Protein AF-A0A0Q9Y3Z9-F1 (afdb_monomer)

Mean predicted aligned error: 8.45 Å

Organism: NCBI:txid217031

Solvent-accessible surface area (backbone atoms only — not comparable to full-atom values): 16432 Å² total; per-residue (Å²): 131,47,68,70,12,42,33,48,53,44,62,59,47,30,84,36,33,59,98,41,89,47,70,39,59,35,44,37,62,74,44,36,64,51,24,66,34,93,93,43,64,51,83,67,39,63,68,56,45,51,32,33,59,58,21,72,33,61,70,60,64,56,46,47,60,48,58,74,37,68,71,44,46,54,46,28,25,51,40,24,51,74,55,47,57,79,32,41,36,88,89,54,42,66,60,48,52,52,50,53,50,53,38,41,71,62,13,87,88,48,52,69,69,60,41,51,55,49,50,48,29,50,77,66,72,34,57,30,54,26,52,30,51,49,49,56,50,15,51,70,37,84,37,42,72,80,69,46,65,78,50,81,85,48,47,65,46,34,57,41,40,70,44,24,11,78,90,76,62,46,62,23,61,44,77,57,98,91,38,63,32,36,40,50,42,80,42,62,56,67,76,79,90,61,51,77,69,54,48,46,55,44,42,73,72,55,70,69,60,96,50,71,86,40,68,88,22,44,45,50,24,24,53,64,60,39,52,60,49,50,69,71,72,46,71,66,59,38,51,52,49,53,49,51,49,53,52,25,50,50,51,42,55,49,51,52,52,56,70,70,48,63,56,68,60,52,50,49,53,52,52,51,53,56,72,64,59,84,55,81,76,67,70,57,70,79,72,72,78,79,78,87,134

Secondary structure (DSSP, 8-state):
----SHHHHHHHHGGGBTT---HHHHHHHHHHHHHTSTTT-----HHHHHHHHTT-SPPPHHHHHHTTSHHHHHHHHHHIIIIIGGGB-TTTHHHHHHHHHHHHHH-TTS-HHHHHHHHHHHHTT-HHHHHHHHHHHHHHS--SPPP-PPPGGGHHHHHHTTTB-TTT--BSEEEETTEEEE-EEEEESSPSS--HHHHHHHHHHSPPPS-TTSGGGEEEEEHHHHHHHTTS--HHHHHHHHHHHHHHHHHHHHHHHHHHS-HHHHHHHHHHHHHT---GGGGGGGTSS----

Nearest PDB structures (foldseek):
  8t7s-assembly1_A  TM=2.789E-01  e=1.502E+00  Streptococcus pyogenes

Sequence (293 aa):
MSEYNISFFIKIMQPTLVDISGQEDAARLLLNSIASRDDVLVDINARMVTNLVKRNNEIHDAIKMASSKHEVIDETINYYETVIIPKLNPHTKEDTFSEILKILENDSTVSEHKYNELKAFYLNEKTSVFLAHCLLYAINKTNKVLSHIPIADDYPLLKEVNNHCPSCTKSLVKTVKGKSISQYQIIKIFPEGLNKSEEQLFKDAIPPPSNLESNDNKLALCNDCSHSYSFLPDVDEYKLMMDLKSDAIRSTQTSEYISSMDIEQKITEVVDALGKIDNLNNLQQLIFGGGFN

Foldseek 3Di:
DFAQALLLLLVLLQVQFAPRPDSQVSSCLLLVLQCVDPQHVHDSDPVNSVCLNLQADADDVSSLVSLVDPVSLVSQLVSCVPPVVVRGDPVCVVVSVVVLLLNLVPHPVRDPVNSVVLVVCVVVVVVSNSSSSSNSVNNNDRRHDDKDQDDPVCVVQCVLQVQAALVPRHGQWDADPNGTIGQKDKDFLQDPSDDPVRSVLLCVLPNQDPDSPDCLRIHIHGSNLRSVCSSDHDSVNSVVVNVSSVVSNVVSVVVVVVVPDPVVVVVVVVVVVVVPPPPPPVVVVVVPPDDDD

Structure (mmCIF, N/CA/C/O backbone):
data_AF-A0A0Q9Y3Z9-F1
#
_entry.id   AF-A0A0Q9Y3Z9-F1
#
loop_
_atom_site.group_PDB
_atom_site.id
_atom_site.type_symbol
_atom_site.label_atom_id
_atom_site.label_alt_id
_atom_site.label_comp_id
_atom_site.label_asym_id
_atom_site.label_entity_id
_atom_site.label_seq_id
_atom_site.pdbx_PDB_ins_code
_atom_site.Cartn_x
_atom_site.Cartn_y
_atom_site.Cartn_z
_atom_site.occupancy
_atom_site.B_iso_or_equiv
_atom_site.auth_seq_id
_atom_site.auth_comp_id
_atom_site.auth_asym_id
_atom_site.auth_atom_id
_atom_site.pdbx_PDB_model_num
ATOM 1 N N . MET A 1 1 ? 0.891 7.320 -6.512 1.00 55.91 1 MET A N 1
ATOM 2 C CA . MET A 1 1 ? -0.012 7.761 -5.436 1.00 55.91 1 MET A CA 1
ATOM 3 C C . MET A 1 1 ? -0.334 6.571 -4.548 1.00 55.91 1 MET A C 1
ATOM 5 O O . MET A 1 1 ? -0.802 5.554 -5.053 1.00 55.91 1 MET A O 1
ATOM 9 N N . SER A 1 2 ? 0.001 6.665 -3.267 1.00 73.44 2 SER A N 1
ATOM 10 C CA . SER A 1 2 ? -0.306 5.635 -2.274 1.00 73.44 2 SER A CA 1
ATOM 11 C C . SER A 1 2 ? -1.796 5.692 -1.935 1.00 73.44 2 SER A C 1
ATOM 13 O O . SER A 1 2 ? -2.358 6.774 -1.795 1.00 73.44 2 SER A O 1
ATOM 15 N N . GLU A 1 3 ? -2.448 4.535 -1.858 1.00 88.19 3 GLU A N 1
ATOM 16 C CA . GLU A 1 3 ? -3.889 4.435 -1.612 1.00 88.19 3 GLU A CA 1
ATOM 17 C C . GLU A 1 3 ? -4.139 3.838 -0.229 1.00 88.19 3 GLU A C 1
ATOM 19 O O . GLU A 1 3 ? -3.573 2.796 0.121 1.00 88.19 3 GLU A O 1
ATOM 24 N N . TYR A 1 4 ? -5.041 4.456 0.527 1.00 94.50 4 TYR A N 1
ATOM 25 C CA . TYR A 1 4 ? -5.480 3.967 1.819 1.00 94.50 4 TYR A CA 1
ATOM 26 C C . TYR A 1 4 ? -6.538 2.870 1.646 1.00 94.50 4 TYR A C 1
ATOM 28 O O . TYR A 1 4 ? -7.693 3.116 1.287 1.00 94.50 4 TYR A O 1
ATOM 36 N N . ASN A 1 5 ? -6.138 1.629 1.908 1.00 95.44 5 ASN A N 1
ATOM 37 C CA . ASN A 1 5 ? -6.969 0.429 1.800 1.00 95.44 5 ASN A CA 1
ATOM 38 C C . ASN A 1 5 ? -6.533 -0.625 2.834 1.00 95.44 5 ASN A C 1
ATOM 40 O O . ASN A 1 5 ? -5.598 -0.414 3.608 1.00 95.44 5 ASN A O 1
ATOM 44 N N . ILE A 1 6 ? -7.213 -1.774 2.863 1.00 96.69 6 ILE A N 1
ATOM 45 C CA . ILE A 1 6 ? -6.921 -2.832 3.842 1.00 96.69 6 ILE A CA 1
ATOM 46 C C . ILE A 1 6 ? -5.498 -3.399 3.722 1.00 96.69 6 ILE A C 1
ATOM 48 O O . ILE A 1 6 ? -4.900 -3.749 4.738 1.00 96.69 6 ILE A O 1
ATOM 52 N N . SER A 1 7 ? -4.925 -3.449 2.515 1.00 95.06 7 SER A N 1
ATOM 53 C CA . SER A 1 7 ? -3.524 -3.838 2.326 1.00 95.06 7 SER A CA 1
ATOM 54 C C . SER A 1 7 ? -2.576 -2.884 3.052 1.00 95.06 7 SER A C 1
ATOM 56 O O . SER A 1 7 ? -1.714 -3.338 3.808 1.00 95.06 7 SER A O 1
ATOM 58 N N . PHE A 1 8 ? -2.776 -1.571 2.873 1.00 94.88 8 PHE A N 1
ATOM 59 C CA . PHE A 1 8 ? -2.000 -0.552 3.575 1.00 94.88 8 PHE A CA 1
ATOM 60 C C . PHE A 1 8 ? -2.156 -0.690 5.095 1.00 94.88 8 PHE A C 1
ATOM 62 O O . PHE A 1 8 ? -1.166 -0.783 5.818 1.00 94.88 8 PHE A O 1
ATOM 69 N N . PHE A 1 9 ? -3.399 -0.783 5.574 1.00 97.00 9 PHE A N 1
ATOM 70 C CA . PHE A 1 9 ? -3.694 -0.849 7.003 1.00 97.00 9 PHE A CA 1
ATOM 71 C C . PHE A 1 9 ? -3.053 -2.065 7.694 1.00 97.00 9 PHE A C 1
ATOM 73 O O . PHE A 1 9 ? -2.472 -1.929 8.766 1.00 97.00 9 PHE A O 1
ATOM 80 N N . ILE A 1 10 ? -3.099 -3.252 7.078 1.00 95.81 10 ILE A N 1
ATOM 81 C CA . ILE A 1 10 ? -2.446 -4.449 7.635 1.00 95.81 10 ILE A CA 1
ATOM 82 C C . ILE A 1 10 ? -0.930 -4.251 7.707 1.00 95.81 10 ILE A C 1
ATOM 84 O O . ILE A 1 10 ? -0.327 -4.526 8.743 1.00 95.81 10 ILE A O 1
ATOM 88 N N . LYS A 1 11 ? -0.316 -3.771 6.618 1.00 9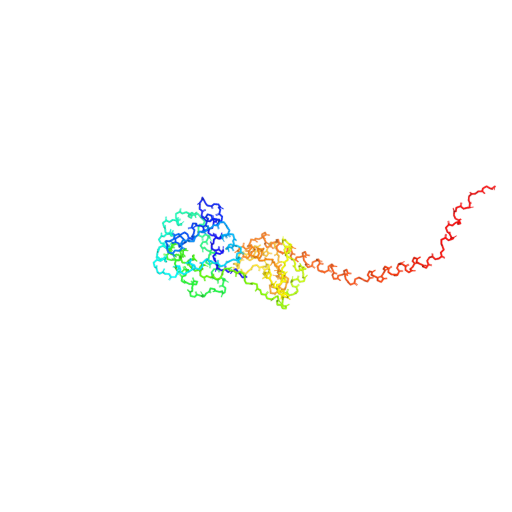3.94 11 LYS A N 1
ATOM 89 C CA . LYS A 1 11 ? 1.137 -3.584 6.544 1.00 93.94 11 LYS A CA 1
ATOM 90 C C . LYS A 1 11 ? 1.647 -2.549 7.548 1.00 93.94 11 LYS A C 1
ATOM 92 O O . LYS A 1 11 ? 2.696 -2.779 8.135 1.00 93.94 11 LYS A O 1
ATOM 97 N N . ILE A 1 12 ? 0.928 -1.439 7.748 1.00 94.50 12 ILE A N 1
ATOM 98 C CA . ILE A 1 12 ? 1.376 -0.372 8.658 1.00 94.50 12 ILE A CA 1
ATOM 99 C C . ILE A 1 12 ? 1.195 -0.768 10.123 1.00 94.50 12 ILE A C 1
ATOM 101 O O . ILE A 1 12 ? 2.033 -0.443 10.952 1.00 94.50 12 ILE A O 1
ATOM 105 N N . MET A 1 13 ? 0.138 -1.523 10.439 1.00 95.75 13 MET A N 1
ATOM 106 C CA . MET A 1 13 ? -0.147 -1.956 11.807 1.00 95.75 13 MET A CA 1
ATOM 107 C C . MET A 1 13 ? 0.707 -3.146 12.254 1.00 95.75 13 MET A C 1
ATOM 109 O O . MET A 1 13 ? 0.995 -3.259 13.442 1.00 95.75 13 MET A O 1
ATOM 113 N N . GLN A 1 14 ? 1.100 -4.043 11.339 1.00 94.44 14 GLN A N 1
ATOM 114 C CA . GLN A 1 14 ? 1.896 -5.234 11.666 1.00 94.44 14 GLN A CA 1
ATOM 115 C C . GLN A 1 14 ? 3.147 -4.914 12.510 1.00 94.44 14 GLN A C 1
ATOM 117 O O . GLN A 1 14 ? 3.258 -5.493 13.588 1.00 94.44 14 GLN A O 1
ATOM 122 N N . PRO A 1 15 ? 4.078 -4.029 12.092 1.00 92.44 15 PRO A N 1
ATOM 123 C CA . PRO A 1 15 ? 5.296 -3.760 12.864 1.00 92.44 15 PRO A CA 1
ATOM 124 C C . PRO A 1 15 ? 5.028 -3.043 14.197 1.00 92.44 15 PRO A C 1
ATOM 126 O O . PRO A 1 15 ? 5.881 -3.053 15.083 1.00 92.44 15 PRO A O 1
ATOM 129 N N . THR A 1 16 ? 3.856 -2.425 14.356 1.00 94.00 16 THR A N 1
ATOM 130 C CA . THR A 1 16 ? 3.442 -1.728 15.582 1.00 94.00 16 THR A CA 1
ATOM 131 C C . THR A 1 16 ? 2.932 -2.693 16.650 1.00 94.00 16 THR A C 1
ATOM 133 O O . THR A 1 16 ? 2.928 -2.345 17.829 1.00 94.00 16 THR A O 1
ATOM 136 N N . LEU A 1 17 ? 2.489 -3.893 16.265 1.00 95.00 17 LEU A N 1
ATOM 137 C CA . LEU A 1 17 ? 1.966 -4.900 17.184 1.00 95.00 17 LEU A CA 1
ATOM 138 C C . LEU A 1 17 ? 3.109 -5.672 17.861 1.00 95.00 17 LEU A C 1
ATOM 140 O O . LEU A 1 17 ? 3.909 -6.343 17.213 1.00 95.00 17 LEU A O 1
ATOM 144 N N . VAL A 1 18 ? 3.159 -5.615 19.189 1.00 92.38 18 VAL A N 1
ATOM 145 C CA . VAL A 1 18 ? 4.097 -6.372 20.022 1.00 92.38 18 VAL A CA 1
ATOM 146 C C . VAL A 1 18 ? 3.737 -7.860 19.978 1.00 92.38 18 VAL A C 1
ATOM 148 O O . VAL A 1 18 ? 2.561 -8.231 19.966 1.00 92.38 18 VAL A O 1
ATOM 151 N N . ASP A 1 19 ? 4.763 -8.711 19.948 1.00 85.56 19 ASP A N 1
ATOM 152 C CA . ASP A 1 19 ? 4.661 -10.178 19.916 1.00 85.56 19 ASP A CA 1
ATOM 153 C C . ASP A 1 19 ? 3.911 -10.758 18.701 1.00 85.56 19 ASP A C 1
ATOM 155 O O . ASP A 1 19 ? 3.521 -11.926 18.703 1.00 85.56 19 ASP A O 1
ATOM 159 N N . ILE A 1 20 ? 3.735 -9.967 17.636 1.00 86.38 20 ILE A N 1
ATOM 160 C CA . ILE A 1 20 ? 3.153 -10.404 16.363 1.00 86.38 20 ILE A CA 1
ATOM 161 C C . ILE A 1 20 ? 4.165 -10.158 15.250 1.00 86.38 20 ILE A C 1
ATOM 163 O O . ILE A 1 20 ? 4.372 -9.037 14.801 1.00 86.38 20 ILE A O 1
ATOM 167 N N . SER A 1 21 ? 4.800 -11.231 14.784 1.00 76.69 21 SER A N 1
ATOM 168 C CA . SER A 1 21 ? 5.781 -11.164 13.695 1.00 76.69 21 SER A CA 1
ATOM 169 C C . SER A 1 21 ? 5.177 -11.512 12.332 1.00 76.69 21 SER A C 1
ATOM 171 O O . SER A 1 21 ? 5.644 -11.023 11.302 1.00 76.69 21 SER A O 1
ATOM 173 N N . GLY A 1 22 ? 4.124 -12.333 12.309 1.00 88.69 22 GLY A N 1
ATOM 174 C CA . GLY A 1 22 ? 3.485 -12.819 11.093 1.00 88.69 22 GLY A CA 1
ATOM 175 C C . GLY A 1 22 ? 2.442 -11.857 10.528 1.00 88.69 22 GLY A C 1
ATOM 176 O O . GLY A 1 22 ? 1.557 -11.379 11.235 1.00 88.69 22 GLY A O 1
ATOM 177 N N . GLN A 1 23 ? 2.483 -11.646 9.213 1.00 88.75 23 GLN A N 1
ATOM 178 C CA . GLN A 1 23 ? 1.459 -10.886 8.491 1.00 88.75 23 GLN A CA 1
ATOM 179 C C . GLN A 1 23 ? 0.065 -11.533 8.619 1.00 88.75 23 GLN A C 1
ATOM 181 O O . GLN A 1 23 ? -0.937 -10.825 8.701 1.00 88.75 23 GLN A O 1
ATOM 186 N N . GLU A 1 24 ? -0.002 -12.873 8.647 1.00 93.81 24 GLU A N 1
ATOM 187 C CA . GLU A 1 24 ? -1.247 -13.612 8.897 1.00 93.81 24 GLU A CA 1
ATOM 188 C C . GLU A 1 24 ? -1.806 -13.312 10.286 1.00 93.81 24 GLU A C 1
ATOM 190 O O . GLU A 1 24 ? -2.970 -12.934 10.393 1.00 93.81 24 GLU A O 1
ATOM 195 N N . ASP A 1 25 ? -0.979 -13.423 11.324 1.00 94.56 25 ASP A N 1
ATOM 196 C CA . ASP A 1 25 ? -1.392 -13.199 12.710 1.00 94.56 25 ASP A CA 1
ATOM 197 C C . ASP A 1 25 ? -1.847 -11.754 12.935 1.00 94.56 25 ASP A C 1
ATOM 199 O O . ASP A 1 25 ? -2.878 -11.522 13.567 1.00 94.56 25 ASP A O 1
ATOM 203 N N . ALA A 1 26 ? -1.142 -10.783 12.344 1.00 95.56 26 ALA A N 1
ATOM 204 C CA . ALA A 1 26 ? -1.545 -9.380 12.367 1.00 95.56 26 ALA A CA 1
ATOM 205 C C . ALA A 1 26 ? -2.912 -9.180 11.701 1.00 95.56 26 ALA A C 1
ATOM 207 O O . ALA A 1 26 ? -3.816 -8.596 12.297 1.00 95.56 26 ALA A O 1
ATOM 208 N N . ALA A 1 27 ? -3.104 -9.702 10.487 1.00 96.69 27 ALA A N 1
ATOM 209 C CA . ALA A 1 27 ? -4.370 -9.564 9.773 1.00 96.69 27 ALA A CA 1
ATOM 210 C C . ALA A 1 27 ? -5.531 -10.268 10.494 1.00 96.69 27 ALA A C 1
ATOM 212 O O . ALA A 1 27 ? -6.617 -9.695 10.591 1.00 96.69 27 ALA A O 1
ATOM 213 N N . ARG A 1 28 ? -5.301 -11.476 11.032 1.00 96.06 28 ARG A N 1
ATOM 214 C CA . ARG A 1 28 ? -6.267 -12.204 11.868 1.00 96.06 28 ARG A CA 1
ATOM 215 C C . ARG A 1 28 ? -6.660 -11.362 13.074 1.00 96.06 28 ARG A C 1
ATOM 217 O O . ARG A 1 28 ? -7.850 -11.159 13.285 1.00 96.06 28 ARG A O 1
ATOM 224 N N . LEU A 1 29 ? -5.685 -10.833 13.818 1.00 97.06 29 LEU A N 1
ATOM 225 C CA . LEU A 1 29 ? -5.941 -10.026 15.009 1.00 97.06 29 LEU A CA 1
ATOM 226 C C . LEU A 1 29 ? -6.761 -8.772 14.681 1.00 97.06 29 LEU A C 1
ATOM 228 O O . LEU A 1 29 ? -7.752 -8.511 15.362 1.00 97.06 29 LEU A O 1
ATOM 232 N N . LEU A 1 30 ? -6.354 -8.013 13.658 1.00 97.62 30 LEU A N 1
ATOM 233 C CA . LEU A 1 30 ? -6.980 -6.742 13.280 1.00 97.62 30 LEU A CA 1
ATOM 234 C C . LEU A 1 30 ? -8.426 -6.937 12.799 1.00 97.62 30 LEU A C 1
ATOM 236 O O . LEU A 1 30 ? -9.307 -6.164 13.162 1.00 97.62 30 LEU A O 1
ATOM 240 N N . LEU A 1 31 ? -8.692 -7.991 12.020 1.00 97.50 31 LEU A N 1
ATOM 241 C CA . LEU A 1 31 ? -10.019 -8.263 11.453 1.00 97.50 31 LEU A CA 1
ATOM 242 C C . LEU A 1 31 ? -10.941 -9.065 12.383 1.00 97.50 31 LEU A C 1
ATOM 244 O O . LEU A 1 31 ? -12.125 -9.217 12.073 1.00 97.50 31 LEU A O 1
ATOM 248 N N . ASN A 1 32 ? -10.429 -9.582 13.505 1.00 96.44 32 ASN A N 1
ATOM 249 C CA . ASN A 1 32 ? -11.128 -10.573 14.324 1.00 96.44 32 ASN A CA 1
ATOM 250 C C . ASN A 1 32 ? -12.499 -10.097 14.821 1.00 96.44 32 ASN A C 1
ATOM 252 O O . ASN A 1 32 ? -13.449 -10.876 14.789 1.00 96.44 32 ASN A O 1
ATOM 256 N N . SER A 1 33 ? -12.616 -8.824 15.224 1.00 96.69 33 SER A N 1
ATOM 257 C CA . SER A 1 33 ? -13.877 -8.248 15.728 1.00 96.69 33 SER A CA 1
ATOM 258 C C . SER A 1 33 ? -15.040 -8.337 14.737 1.00 96.69 33 SER A C 1
ATOM 260 O O . SER A 1 33 ? -16.193 -8.316 15.147 1.00 96.69 33 SER A O 1
ATOM 262 N N . ILE A 1 34 ? -14.747 -8.472 13.441 1.00 97.62 34 ILE A N 1
ATOM 263 C CA . ILE A 1 34 ? -15.753 -8.571 12.382 1.00 97.62 34 ILE A CA 1
ATOM 264 C C . ILE A 1 34 ? -15.807 -10.000 11.835 1.00 97.62 34 ILE A C 1
ATOM 266 O O . ILE A 1 34 ? -16.882 -10.573 11.694 1.00 97.62 34 ILE A O 1
ATOM 270 N N . ALA A 1 35 ? -14.650 -10.592 11.527 1.00 96.50 35 ALA A N 1
ATOM 271 C CA . ALA A 1 35 ? -14.566 -11.868 10.818 1.00 96.50 35 ALA A CA 1
ATOM 272 C C . ALA A 1 35 ? -15.034 -13.076 11.648 1.00 96.50 35 ALA A C 1
ATOM 274 O O . ALA A 1 35 ? -15.552 -14.035 11.076 1.00 96.50 35 ALA A O 1
ATOM 275 N N . SER A 1 36 ? -14.862 -13.026 12.975 1.00 94.50 36 SER A N 1
ATOM 276 C CA . SER A 1 36 ? -15.188 -14.137 13.883 1.00 94.50 36 SER A CA 1
ATOM 277 C C . SER A 1 36 ? -16.632 -14.143 14.386 1.00 94.50 36 SER A C 1
ATOM 279 O O . SER A 1 36 ? -17.025 -15.085 15.069 1.00 94.50 36 SER A O 1
ATOM 281 N N . ARG A 1 37 ? -17.428 -13.121 14.047 1.00 94.06 37 ARG A N 1
ATOM 282 C CA . ARG A 1 37 ? -18.835 -13.046 14.449 1.00 94.06 37 ARG A CA 1
ATOM 283 C C . ARG A 1 37 ? -19.640 -14.210 13.878 1.00 94.06 37 ARG A C 1
ATOM 285 O O . ARG A 1 37 ? -19.423 -14.604 12.731 1.00 94.06 37 ARG A O 1
ATOM 292 N N . ASP A 1 38 ? -20.624 -14.682 14.641 1.00 90.88 38 ASP A N 1
ATOM 293 C CA . ASP A 1 38 ? -21.492 -15.809 14.267 1.00 90.88 38 ASP A CA 1
ATOM 294 C C . ASP A 1 38 ? -22.260 -15.576 12.953 1.00 90.88 38 ASP A C 1
ATOM 296 O O . ASP A 1 38 ? -22.555 -16.523 12.226 1.00 90.88 38 ASP A O 1
ATOM 300 N N . ASP A 1 39 ? -22.567 -14.317 12.618 1.00 89.31 39 ASP A N 1
ATOM 301 C CA . ASP A 1 39 ? -23.245 -13.933 11.375 1.00 89.31 39 ASP A CA 1
ATOM 302 C C . ASP A 1 39 ? -22.295 -13.705 10.182 1.00 89.31 39 ASP A C 1
ATOM 304 O O . ASP A 1 39 ? -22.764 -13.432 9.075 1.00 89.31 39 ASP A O 1
ATOM 308 N N . VAL A 1 40 ? -20.975 -13.823 10.383 1.00 93.44 40 VAL A N 1
ATOM 309 C CA . VAL A 1 40 ? -19.936 -13.590 9.361 1.00 93.44 40 VAL A CA 1
ATOM 310 C C . VAL A 1 40 ? -19.115 -14.852 9.096 1.00 93.44 40 VAL A C 1
ATOM 312 O O . VAL A 1 40 ? -19.043 -15.286 7.948 1.00 93.44 40 VAL A O 1
ATOM 315 N N . LEU A 1 41 ? -18.511 -15.436 10.139 1.00 90.88 41 LEU A N 1
ATOM 316 C CA . LEU A 1 41 ? -17.732 -16.684 10.122 1.00 90.88 41 LEU A CA 1
ATOM 317 C C . LEU A 1 41 ? -16.761 -16.817 8.932 1.00 90.88 41 LEU A C 1
ATOM 319 O O . LEU A 1 41 ? -16.746 -17.823 8.218 1.00 90.88 41 LEU A O 1
ATOM 323 N N . VAL A 1 42 ? -15.923 -15.799 8.717 1.00 94.62 42 VAL A N 1
ATOM 324 C CA . VAL A 1 42 ? -14.900 -15.812 7.660 1.00 94.62 42 VAL A CA 1
ATOM 325 C C . VAL A 1 42 ? -13.543 -16.201 8.248 1.00 94.62 42 VAL A C 1
ATOM 327 O O . VAL A 1 42 ? -12.973 -15.470 9.055 1.00 94.62 42 VAL A O 1
ATOM 330 N N . ASP A 1 43 ? -12.978 -17.325 7.797 1.00 94.00 43 ASP A N 1
ATOM 331 C CA . ASP A 1 43 ? -11.620 -17.735 8.175 1.00 94.00 43 ASP A CA 1
ATOM 332 C C . ASP A 1 43 ? -10.547 -16.897 7.456 1.00 94.00 43 ASP A C 1
ATOM 334 O O . ASP A 1 43 ? -10.322 -17.017 6.247 1.00 94.00 43 ASP A O 1
ATOM 338 N N . ILE A 1 44 ? -9.844 -16.067 8.228 1.00 94.50 44 ILE A N 1
ATOM 339 C CA . ILE A 1 44 ? -8.746 -15.212 7.760 1.00 94.50 44 ILE A CA 1
ATOM 340 C C . ILE A 1 44 ? -7.439 -16.016 7.665 1.00 94.50 44 ILE A C 1
ATOM 342 O O . ILE A 1 44 ? -6.544 -15.853 8.481 1.00 94.50 44 ILE A O 1
ATOM 346 N N . ASN A 1 45 ? -7.301 -16.895 6.672 1.00 94.38 45 ASN A N 1
ATOM 347 C CA . ASN A 1 45 ? -6.090 -17.718 6.502 1.00 94.38 45 ASN A CA 1
ATOM 348 C C . ASN A 1 45 ? -4.939 -17.062 5.726 1.00 94.38 45 ASN A C 1
ATOM 350 O O . ASN A 1 45 ? -5.126 -16.085 4.998 1.00 94.38 45 ASN A O 1
ATOM 354 N N . ALA A 1 46 ? -3.750 -17.673 5.815 1.00 94.44 46 ALA A N 1
ATOM 355 C CA . ALA A 1 46 ? -2.525 -17.287 5.105 1.00 94.44 46 ALA A CA 1
ATOM 356 C C . ALA A 1 46 ? -2.755 -16.874 3.643 1.00 94.44 46 ALA A C 1
ATOM 358 O O . ALA A 1 46 ? -2.222 -15.869 3.160 1.00 94.44 46 ALA A O 1
ATOM 359 N N . ARG A 1 47 ? -3.566 -17.656 2.913 1.00 95.69 47 ARG A N 1
ATOM 360 C CA . ARG A 1 47 ? -3.848 -17.428 1.492 1.00 95.69 47 ARG A CA 1
ATOM 361 C C . ARG A 1 47 ? -4.703 -16.183 1.291 1.00 95.69 47 ARG A C 1
ATOM 363 O O . ARG A 1 47 ? -4.430 -15.415 0.366 1.00 95.69 47 ARG A O 1
ATOM 370 N N . MET A 1 48 ? -5.732 -15.985 2.113 1.00 95.38 48 MET A N 1
ATOM 371 C CA . MET A 1 48 ? -6.548 -14.772 2.084 1.00 95.38 48 MET A CA 1
ATOM 372 C C . MET A 1 48 ? -5.685 -13.547 2.387 1.00 95.38 48 MET A C 1
ATOM 374 O O . MET A 1 48 ? -5.644 -12.622 1.578 1.00 95.38 48 MET A O 1
ATOM 378 N N . VAL A 1 49 ? -4.920 -13.586 3.478 1.00 95.56 49 VAL A N 1
ATOM 379 C CA . VAL A 1 49 ? -4.065 -12.474 3.915 1.00 95.56 49 VAL A CA 1
ATOM 380 C C . VAL A 1 49 ? -3.017 -12.114 2.863 1.00 95.56 49 VAL A C 1
ATOM 382 O O . VAL A 1 49 ? -2.858 -10.942 2.521 1.00 95.56 49 VAL A O 1
ATOM 385 N N . THR A 1 50 ? -2.356 -13.114 2.273 1.00 94.88 50 THR A N 1
ATOM 386 C CA . THR A 1 50 ? -1.381 -12.893 1.195 1.00 94.88 50 THR A CA 1
ATOM 387 C C . THR A 1 50 ? -2.021 -12.199 -0.007 1.00 94.88 50 THR A C 1
ATOM 389 O O . THR A 1 50 ? -1.440 -11.268 -0.559 1.00 94.88 50 THR A O 1
ATOM 392 N N . ASN A 1 51 ? -3.226 -12.609 -0.416 1.00 94.50 51 ASN A N 1
ATOM 393 C CA . ASN A 1 51 ? -3.912 -11.983 -1.549 1.00 94.50 51 ASN A CA 1
ATOM 394 C C . ASN A 1 51 ? -4.452 -10.586 -1.232 1.00 94.50 51 ASN A C 1
ATOM 396 O O . ASN A 1 51 ? -4.490 -9.755 -2.138 1.00 94.50 51 ASN A O 1
ATOM 400 N N . LEU A 1 52 ? -4.842 -10.317 0.016 1.00 94.81 52 LEU A N 1
ATOM 401 C CA . LEU A 1 52 ? -5.242 -8.979 0.447 1.00 94.81 52 LEU A CA 1
ATOM 402 C C . LEU A 1 52 ? -4.055 -8.021 0.407 1.00 94.81 52 LEU A C 1
ATOM 404 O O . LEU A 1 52 ? -4.134 -6.995 -0.257 1.00 94.81 52 LEU A O 1
ATOM 408 N N . VAL A 1 53 ? -2.931 -8.386 1.022 1.00 92.62 53 VAL A N 1
ATOM 409 C CA . VAL A 1 53 ? -1.742 -7.520 1.075 1.00 92.62 53 VAL A CA 1
ATOM 410 C C . VAL A 1 53 ? -1.028 -7.406 -0.273 1.00 92.62 53 VAL A C 1
ATOM 412 O O . VAL A 1 53 ? -0.391 -6.400 -0.556 1.00 92.62 53 VAL A O 1
ATOM 415 N N . LYS A 1 54 ? -1.150 -8.396 -1.162 1.00 90.88 54 LYS A N 1
ATOM 416 C CA . LYS A 1 54 ? -0.714 -8.249 -2.564 1.00 90.88 54 LYS A CA 1
ATOM 417 C C . LYS A 1 54 ? -1.734 -7.533 -3.443 1.00 90.88 54 LYS A C 1
ATOM 419 O O . LYS A 1 54 ? -1.506 -7.401 -4.639 1.00 90.88 54 LYS A O 1
ATOM 424 N N . ARG A 1 55 ? -2.866 -7.100 -2.877 1.00 92.56 55 ARG A N 1
ATOM 425 C CA . ARG A 1 55 ? -3.933 -6.402 -3.604 1.00 92.56 55 ARG A CA 1
ATOM 426 C C . ARG A 1 55 ? -4.476 -7.189 -4.806 1.00 92.56 55 ARG A C 1
ATOM 428 O O . ARG A 1 55 ? -4.912 -6.620 -5.805 1.00 92.56 55 ARG A O 1
ATOM 435 N N . ASN A 1 56 ? -4.479 -8.516 -4.702 1.00 91.56 56 ASN A N 1
ATOM 436 C CA . ASN A 1 56 ? -5.020 -9.417 -5.724 1.00 91.56 56 ASN A CA 1
ATOM 437 C C . ASN A 1 56 ? -6.534 -9.616 -5.577 1.00 91.56 56 ASN A C 1
ATOM 439 O O . ASN A 1 56 ? -7.224 -9.878 -6.567 1.00 91.56 56 ASN A O 1
ATOM 443 N N . ASN A 1 57 ? -7.043 -9.481 -4.349 1.00 94.50 57 ASN A N 1
ATOM 444 C CA . ASN A 1 57 ? -8.443 -9.689 -3.999 1.00 94.50 57 ASN A CA 1
ATOM 445 C C . ASN A 1 57 ? -9.019 -8.493 -3.237 1.00 94.50 57 ASN A C 1
ATOM 447 O O . ASN A 1 57 ? -8.297 -7.771 -2.549 1.00 94.50 57 ASN A O 1
ATOM 451 N N . GLU A 1 58 ? -10.338 -8.348 -3.327 1.00 96.06 58 GLU A N 1
ATOM 452 C CA . GLU A 1 58 ? -11.118 -7.527 -2.402 1.00 96.06 58 GLU A CA 1
ATOM 453 C C . GLU A 1 58 ? -11.237 -8.200 -1.030 1.00 96.06 58 GLU A C 1
ATOM 455 O O . GLU A 1 58 ? -10.994 -9.406 -0.891 1.00 96.06 58 GLU A O 1
ATOM 460 N N . ILE A 1 59 ? -11.630 -7.418 -0.019 1.00 95.56 59 ILE A N 1
ATOM 461 C CA . ILE A 1 59 ? -12.079 -7.979 1.258 1.00 95.56 59 ILE A CA 1
ATOM 462 C C . ILE A 1 59 ? -13.302 -8.876 1.024 1.00 95.56 59 ILE A C 1
ATOM 464 O O . ILE A 1 59 ? -14.075 -8.661 0.092 1.00 95.56 59 ILE A O 1
ATOM 468 N N . HIS A 1 60 ? -13.489 -9.885 1.872 1.00 96.31 60 HIS A N 1
ATOM 469 C CA . HIS A 1 60 ? -14.655 -10.757 1.777 1.00 96.31 60 HIS A CA 1
ATOM 470 C C . HIS A 1 60 ? -15.955 -9.959 1.985 1.00 96.31 60 HIS A C 1
ATOM 472 O O . HIS A 1 60 ? -16.072 -9.219 2.965 1.00 96.31 60 HIS A O 1
ATOM 478 N N . ASP A 1 61 ? -16.948 -10.152 1.112 1.00 95.75 61 ASP A N 1
ATOM 479 C CA . ASP A 1 61 ? -18.188 -9.362 1.116 1.00 95.75 61 ASP A CA 1
ATOM 480 C C . ASP A 1 61 ? -18.926 -9.423 2.459 1.00 95.75 61 ASP A C 1
ATOM 482 O O . ASP A 1 61 ? -19.415 -8.402 2.931 1.00 95.75 61 ASP A O 1
ATOM 486 N N . ALA A 1 62 ? -18.942 -10.583 3.126 1.00 96.56 62 ALA A N 1
ATOM 487 C CA . ALA A 1 62 ? -19.553 -10.722 4.454 1.00 96.56 62 ALA A CA 1
ATOM 488 C C . ALA A 1 62 ? -18.924 -9.790 5.512 1.00 96.56 62 ALA A C 1
ATOM 490 O O . ALA A 1 62 ? -19.649 -9.169 6.284 1.00 96.56 62 ALA A O 1
ATOM 491 N N . ILE A 1 63 ? -17.592 -9.622 5.504 1.00 97.44 63 ILE A N 1
ATOM 492 C CA . ILE A 1 63 ? -16.887 -8.689 6.403 1.00 97.44 63 ILE A CA 1
ATOM 493 C C . ILE A 1 63 ? -17.288 -7.252 6.063 1.00 97.44 63 ILE A C 1
ATOM 495 O O . ILE A 1 63 ? -17.605 -6.461 6.950 1.00 97.44 63 ILE A O 1
ATOM 499 N N . LYS A 1 64 ? -17.320 -6.923 4.766 1.00 95.94 64 LYS A N 1
ATOM 500 C CA . LYS A 1 64 ? -17.695 -5.589 4.286 1.00 95.94 64 LYS A CA 1
ATOM 501 C C . LYS A 1 64 ? -19.130 -5.230 4.679 1.00 95.94 64 LYS A C 1
ATOM 503 O O . LYS A 1 64 ? -19.363 -4.165 5.244 1.00 95.94 64 LYS A O 1
ATOM 508 N N . MET A 1 65 ? -20.077 -6.138 4.458 1.00 95.81 65 MET A N 1
ATOM 509 C CA . MET A 1 65 ? -21.481 -5.962 4.834 1.00 95.81 65 MET A CA 1
ATOM 510 C C . MET A 1 65 ? -21.652 -5.817 6.349 1.00 95.81 65 MET A C 1
ATOM 512 O O . MET A 1 65 ? -22.345 -4.905 6.795 1.00 95.81 65 MET A O 1
ATOM 516 N N . ALA A 1 66 ? -20.993 -6.666 7.143 1.00 97.25 66 ALA A N 1
ATOM 517 C CA . ALA A 1 66 ? -21.056 -6.585 8.600 1.00 97.25 66 ALA A CA 1
ATOM 518 C C . ALA A 1 66 ? -20.512 -5.252 9.124 1.00 97.25 66 ALA A C 1
ATOM 520 O O . ALA A 1 66 ? -21.154 -4.623 9.957 1.00 97.25 66 ALA A O 1
ATOM 521 N N . SER A 1 67 ? -19.402 -4.759 8.566 1.00 96.56 67 SER A N 1
ATOM 522 C CA . SER A 1 67 ? -18.777 -3.497 8.992 1.00 96.56 67 SER A CA 1
ATOM 523 C C . SER A 1 67 ? -19.651 -2.248 8.854 1.00 96.56 67 SER A C 1
ATOM 525 O O . SER A 1 67 ? -19.337 -1.210 9.428 1.00 96.56 67 SER A O 1
ATOM 527 N N . SER A 1 68 ? -20.740 -2.335 8.086 1.00 95.12 68 SER A N 1
ATOM 528 C CA . SER A 1 68 ? -21.691 -1.235 7.904 1.00 95.12 68 SER A CA 1
ATOM 529 C C . SER A 1 68 ? -22.767 -1.181 9.000 1.00 95.12 68 SER A C 1
ATOM 531 O O . SER A 1 68 ? -23.569 -0.250 9.015 1.00 95.12 68 SER A O 1
ATOM 533 N N . LYS A 1 69 ? -22.831 -2.174 9.898 1.00 97.31 69 LYS A N 1
ATOM 534 C CA . LYS A 1 69 ? -23.814 -2.232 10.990 1.00 97.31 69 LYS A CA 1
ATOM 535 C C . LYS A 1 69 ? -23.305 -1.470 12.216 1.00 97.31 69 LYS A C 1
ATOM 537 O O . LYS A 1 69 ? -22.181 -1.696 12.649 1.00 97.31 69 LYS A O 1
ATOM 542 N N . HIS A 1 70 ? -24.158 -0.650 12.832 1.00 96.50 70 HIS A N 1
ATOM 543 C CA . HIS A 1 70 ? -23.803 0.111 14.041 1.00 96.50 70 HIS A CA 1
ATOM 544 C C . HIS A 1 70 ? -23.289 -0.770 15.188 1.00 96.50 70 HIS A C 1
ATOM 546 O O . HIS A 1 70 ? -22.255 -0.457 15.763 1.00 96.50 70 HIS A O 1
ATOM 552 N N . GLU A 1 71 ? -23.948 -1.902 15.455 1.00 96.88 71 GLU A N 1
ATOM 553 C CA . GLU A 1 71 ? -23.507 -2.859 16.482 1.00 96.88 71 GLU A CA 1
ATOM 554 C C . GLU A 1 71 ? -22.073 -3.364 16.236 1.00 96.88 71 GLU A C 1
ATOM 556 O O . GLU A 1 71 ? -21.275 -3.444 17.162 1.00 96.88 71 GLU A O 1
ATOM 561 N N . VAL A 1 72 ? -21.714 -3.623 14.972 1.00 97.50 72 VAL A N 1
ATOM 562 C CA . VAL A 1 72 ? -20.377 -4.098 14.591 1.00 97.50 72 VAL A CA 1
ATOM 563 C C . VAL A 1 72 ? -19.352 -2.986 14.759 1.00 97.50 72 VAL A C 1
ATOM 565 O O . VAL A 1 72 ? -18.245 -3.249 15.209 1.00 97.50 72 VAL A O 1
ATOM 568 N N . ILE A 1 73 ? -19.712 -1.743 14.433 1.00 98.06 73 ILE A N 1
ATOM 569 C CA . ILE A 1 73 ? -18.834 -0.584 14.628 1.00 98.06 73 ILE A CA 1
ATOM 570 C C . ILE A 1 73 ? -18.493 -0.429 16.116 1.00 98.06 73 ILE A C 1
ATOM 572 O O . ILE A 1 73 ? -17.314 -0.333 16.459 1.00 98.06 73 ILE A O 1
ATOM 576 N N . ASP A 1 74 ? -19.498 -0.463 16.992 1.00 97.88 74 ASP A N 1
ATOM 577 C CA . ASP A 1 74 ? -19.308 -0.330 18.440 1.00 97.88 74 ASP A CA 1
ATOM 578 C C . ASP A 1 74 ? -18.481 -1.494 19.013 1.00 97.88 74 ASP A C 1
ATOM 580 O O . ASP A 1 74 ? -17.552 -1.284 19.799 1.00 97.88 74 ASP A O 1
ATOM 584 N N . GLU A 1 75 ? -18.752 -2.725 18.570 1.00 97.81 75 GLU A N 1
ATOM 585 C CA . GLU A 1 75 ? -17.964 -3.906 18.936 1.00 97.81 75 GLU A CA 1
ATOM 586 C C . GLU A 1 75 ? -16.513 -3.814 18.452 1.00 97.81 75 GLU A C 1
ATOM 588 O O . GLU A 1 75 ? -15.595 -4.143 19.207 1.00 97.81 75 GLU A O 1
ATOM 593 N N . THR A 1 76 ? -16.275 -3.335 17.226 1.00 98.44 76 THR A N 1
ATOM 594 C CA . THR A 1 76 ? -14.924 -3.108 16.701 1.00 98.44 76 THR A CA 1
ATOM 595 C C . THR A 1 76 ? -14.195 -2.053 17.528 1.00 98.44 76 THR A C 1
ATOM 597 O O . THR A 1 76 ? -13.044 -2.282 17.890 1.00 98.44 76 THR A O 1
ATOM 600 N N . ILE A 1 77 ? -14.839 -0.941 17.895 1.00 98.56 77 ILE A N 1
ATOM 601 C CA . ILE A 1 77 ? -14.234 0.079 18.770 1.00 98.56 77 ILE A CA 1
ATOM 602 C C . ILE A 1 77 ? -13.847 -0.534 20.121 1.00 98.56 77 ILE A C 1
ATOM 604 O O . ILE A 1 77 ? -12.706 -0.382 20.561 1.00 98.56 77 ILE A O 1
ATOM 608 N N . ASN A 1 78 ? -14.758 -1.279 20.753 1.00 98.44 78 ASN A N 1
ATOM 609 C CA . ASN A 1 78 ? -14.497 -1.931 22.036 1.00 98.44 78 ASN A CA 1
ATOM 610 C C . ASN A 1 78 ? -13.374 -2.980 21.942 1.00 98.44 78 ASN A C 1
ATOM 612 O O . ASN A 1 78 ? -12.520 -3.074 22.824 1.00 98.44 78 ASN A O 1
ATOM 616 N N . TYR A 1 79 ? -13.334 -3.756 20.859 1.00 98.56 79 TYR A N 1
ATOM 617 C CA . TYR A 1 79 ? -12.255 -4.706 20.604 1.00 98.56 79 TYR A CA 1
ATOM 618 C C . TYR A 1 79 ? -10.912 -3.995 20.404 1.00 98.56 79 TYR A C 1
ATOM 620 O O . TYR A 1 79 ? -9.889 -4.439 20.920 1.00 98.56 79 TYR A O 1
ATOM 628 N N . TYR A 1 80 ? -10.897 -2.864 19.699 1.00 98.31 80 TYR A N 1
ATOM 629 C CA . TYR A 1 80 ? -9.680 -2.078 19.534 1.00 98.31 80 TYR A CA 1
ATOM 630 C C . TYR A 1 80 ? -9.176 -1.527 20.870 1.00 98.31 80 TYR A C 1
ATOM 632 O O . TYR A 1 80 ? -7.991 -1.668 21.157 1.00 98.31 80 TYR A O 1
ATOM 640 N N . GLU A 1 81 ? -10.062 -0.992 21.710 1.00 98.31 81 GLU A N 1
ATOM 641 C CA . GLU A 1 81 ? -9.731 -0.519 23.061 1.00 98.31 81 GLU A CA 1
ATOM 642 C C . GLU A 1 81 ? -9.141 -1.631 23.940 1.00 98.31 81 GLU A C 1
ATOM 644 O O . GLU A 1 81 ? -8.110 -1.449 24.581 1.00 98.31 81 GLU A O 1
ATOM 649 N N . THR A 1 82 ? -9.777 -2.803 23.951 1.00 98.00 82 THR A N 1
ATOM 650 C CA . THR A 1 82 ? -9.461 -3.868 24.917 1.00 98.00 82 THR A CA 1
ATOM 651 C C . THR A 1 82 ? -8.409 -4.866 24.436 1.00 98.00 82 THR A C 1
ATOM 653 O O . THR A 1 82 ? -7.771 -5.515 25.263 1.00 98.00 82 THR A O 1
ATOM 656 N N . VAL A 1 83 ? -8.207 -5.003 23.121 1.00 97.62 83 VAL A N 1
ATOM 657 C CA . VAL A 1 83 ? -7.328 -6.027 22.530 1.00 97.62 83 VAL A CA 1
ATOM 658 C C . VAL A 1 83 ? -6.210 -5.426 21.686 1.00 97.62 83 VAL A C 1
ATOM 660 O O . VAL A 1 83 ? -5.062 -5.845 21.832 1.00 97.62 83 VAL A O 1
ATOM 663 N N . ILE A 1 84 ? -6.508 -4.460 20.811 1.00 97.56 84 ILE A N 1
ATOM 664 C CA . ILE A 1 84 ? -5.501 -3.910 19.888 1.00 97.56 84 ILE A CA 1
ATOM 665 C C . ILE A 1 84 ? -4.584 -2.918 20.597 1.00 97.56 84 ILE A C 1
ATOM 667 O O . ILE A 1 84 ? -3.369 -3.088 20.547 1.00 97.56 84 ILE A O 1
ATOM 671 N N . ILE A 1 85 ? -5.141 -1.914 21.281 1.00 96.88 85 ILE A N 1
ATOM 672 C CA . ILE A 1 85 ? -4.368 -0.861 21.957 1.00 96.88 85 ILE A CA 1
ATOM 673 C C . ILE A 1 85 ? -3.328 -1.439 22.934 1.00 96.88 85 ILE A C 1
ATOM 675 O O . ILE A 1 85 ? -2.169 -1.026 22.841 1.00 96.88 85 ILE A O 1
ATOM 679 N N . PRO A 1 86 ? -3.650 -2.423 23.803 1.00 96.88 86 PRO A N 1
ATOM 680 C CA . PRO A 1 86 ? -2.665 -3.017 24.711 1.00 96.88 86 PRO A CA 1
ATOM 681 C C . PRO A 1 86 ? -1.520 -3.755 24.008 1.00 96.88 86 PRO A C 1
ATOM 683 O O . PRO A 1 86 ? -0.486 -4.000 24.623 1.00 96.88 86 PRO A O 1
ATOM 686 N N . LYS A 1 87 ? -1.705 -4.137 22.739 1.00 96.88 87 LYS A N 1
ATOM 687 C CA . LYS A 1 87 ? -0.701 -4.821 21.919 1.00 96.88 87 LYS A CA 1
ATOM 688 C C . LYS A 1 87 ? 0.132 -3.864 21.075 1.00 96.88 87 LYS A C 1
ATOM 690 O O . LYS A 1 87 ? 1.035 -4.327 20.394 1.00 96.88 87 LYS A O 1
ATOM 695 N N . LEU A 1 88 ? -0.143 -2.562 21.079 1.00 96.44 88 LEU A N 1
ATOM 696 C CA . LEU A 1 88 ? 0.686 -1.607 20.348 1.00 96.44 88 LEU A CA 1
ATOM 697 C C . LEU A 1 88 ? 1.982 -1.332 21.102 1.00 96.44 88 LEU A C 1
ATOM 699 O O . LEU A 1 88 ? 1.986 -1.204 22.325 1.00 96.44 88 LEU A O 1
ATOM 703 N N . ASN A 1 89 ? 3.074 -1.160 20.364 1.00 95.25 89 ASN A N 1
ATOM 704 C CA . ASN A 1 89 ? 4.323 -0.681 20.926 1.00 95.25 89 ASN A CA 1
ATOM 705 C C . ASN A 1 89 ? 4.128 0.767 21.418 1.00 95.25 89 ASN A C 1
ATOM 707 O O . ASN A 1 89 ? 3.937 1.672 20.600 1.00 95.25 89 ASN A O 1
ATOM 711 N N . PRO A 1 90 ? 4.184 1.025 22.738 1.00 95.12 90 PRO A N 1
ATOM 712 C CA . PRO A 1 90 ? 3.868 2.340 23.287 1.00 95.12 90 PRO A CA 1
ATOM 713 C C . PRO A 1 90 ? 4.872 3.421 22.874 1.00 95.12 90 PRO A C 1
ATOM 715 O O . PRO A 1 90 ? 4.547 4.601 22.976 1.00 95.12 90 PRO A O 1
ATOM 718 N N . HIS A 1 91 ? 6.065 3.035 22.415 1.00 94.75 91 HIS A N 1
ATOM 719 C CA . HIS A 1 91 ? 7.131 3.959 22.040 1.00 94.75 91 HIS A CA 1
ATOM 720 C C . HIS A 1 91 ? 7.066 4.406 20.577 1.00 94.75 91 HIS A C 1
ATOM 722 O O . HIS A 1 91 ? 7.568 5.480 20.275 1.00 94.75 91 HIS A O 1
ATOM 728 N N . THR A 1 92 ? 6.461 3.610 19.690 1.00 93.69 92 THR A N 1
ATOM 729 C CA . THR A 1 92 ? 6.456 3.862 18.233 1.00 93.69 92 THR A CA 1
ATOM 730 C C . THR A 1 92 ? 5.053 3.948 17.625 1.00 93.69 92 THR A C 1
ATOM 732 O O . THR A 1 92 ? 4.898 4.216 16.434 1.00 93.69 92 THR A O 1
ATOM 735 N N . LYS A 1 93 ? 3.992 3.746 18.420 1.00 94.94 93 LYS A N 1
ATOM 736 C CA . LYS A 1 93 ? 2.603 3.828 17.934 1.00 94.94 93 LYS A CA 1
ATOM 737 C C . LYS A 1 93 ? 2.252 5.186 17.312 1.00 94.94 93 LYS A C 1
ATOM 739 O O . LYS A 1 93 ? 1.510 5.223 16.339 1.00 94.94 93 LYS A O 1
ATOM 744 N N . GLU A 1 94 ? 2.804 6.284 17.827 1.00 95.50 94 GLU A N 1
ATOM 745 C CA . GLU A 1 94 ? 2.509 7.629 17.311 1.00 95.50 94 GLU A CA 1
ATOM 746 C C . GLU A 1 94 ? 3.083 7.846 15.905 1.00 95.50 94 GLU A C 1
ATOM 748 O O . GLU A 1 94 ? 2.450 8.509 15.082 1.00 95.50 94 GLU A O 1
ATOM 753 N N . ASP A 1 95 ? 4.217 7.214 15.587 1.00 94.50 95 ASP A N 1
ATOM 754 C CA . ASP A 1 95 ? 4.788 7.226 14.235 1.00 94.50 95 ASP A CA 1
ATOM 755 C C . ASP A 1 95 ? 3.841 6.517 13.257 1.00 94.50 95 ASP A C 1
ATOM 757 O O . ASP A 1 95 ? 3.553 7.012 12.170 1.00 94.50 95 ASP A O 1
ATOM 761 N N . THR A 1 96 ? 3.260 5.392 13.692 1.00 94.75 96 THR A N 1
ATOM 762 C CA . THR A 1 96 ? 2.257 4.636 12.918 1.00 94.75 96 THR A CA 1
ATOM 763 C C . THR A 1 96 ? 1.011 5.481 12.649 1.00 94.75 96 THR A C 1
ATOM 765 O O . THR A 1 96 ? 0.486 5.491 11.536 1.00 94.75 96 THR A O 1
ATOM 768 N N . PHE A 1 97 ? 0.519 6.205 13.658 1.00 96.88 97 PHE A N 1
ATOM 769 C CA . PHE A 1 97 ? -0.675 7.045 13.524 1.00 96.88 97 PHE A CA 1
ATOM 770 C C . PHE A 1 97 ? -0.426 8.248 12.616 1.00 96.88 97 PHE A C 1
ATOM 772 O O . PHE A 1 97 ? -1.270 8.570 11.777 1.00 96.88 97 PHE A O 1
ATOM 779 N N . SER A 1 98 ? 0.749 8.864 12.744 1.00 94.31 98 SER A N 1
ATOM 780 C CA . SER A 1 98 ? 1.190 9.958 11.879 1.00 94.31 98 SER A CA 1
ATOM 781 C C . SER A 1 98 ? 1.260 9.513 10.419 1.00 94.31 98 SER A C 1
ATOM 783 O O . SER A 1 98 ? 0.759 10.213 9.541 1.00 94.31 98 SER A O 1
ATOM 785 N N . GLU A 1 99 ? 1.786 8.314 10.158 1.00 93.25 99 GLU A N 1
ATOM 786 C CA . GLU A 1 99 ? 1.882 7.766 8.804 1.00 93.25 99 GLU A CA 1
ATOM 787 C C . GLU A 1 99 ? 0.508 7.423 8.208 1.00 93.25 99 GLU A C 1
ATOM 789 O O . GLU A 1 99 ? 0.224 7.734 7.051 1.00 93.25 99 GLU A O 1
ATOM 794 N N . ILE A 1 100 ? -0.404 6.863 9.013 1.00 96.25 100 ILE A N 1
ATOM 795 C CA . ILE A 1 100 ? -1.801 6.655 8.602 1.00 96.25 100 ILE A CA 1
ATOM 796 C C . ILE A 1 100 ? -2.439 7.979 8.158 1.00 96.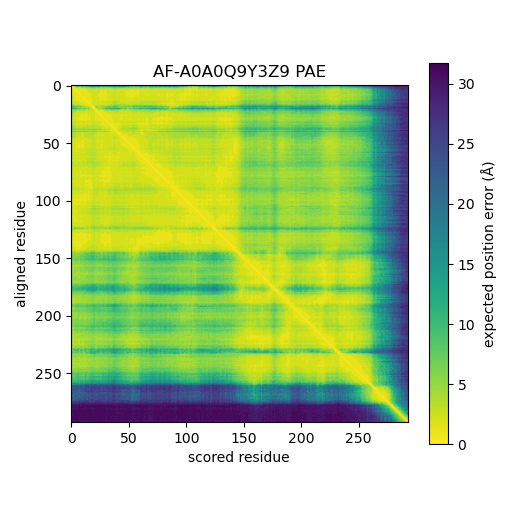25 100 ILE A C 1
ATOM 798 O O . ILE A 1 100 ? -3.074 8.027 7.103 1.00 96.25 100 ILE A O 1
ATOM 802 N N . LEU A 1 101 ? -2.269 9.053 8.935 1.00 96.44 101 LEU A N 1
ATOM 803 C CA . LEU A 1 101 ? -2.825 10.367 8.601 1.00 96.44 101 LEU A CA 1
ATOM 804 C C . LEU A 1 101 ? -2.184 10.965 7.347 1.00 96.44 101 LEU A C 1
ATOM 806 O O . LEU A 1 101 ? -2.909 11.500 6.509 1.00 96.44 101 LEU A O 1
ATOM 810 N N . LYS A 1 102 ? -0.864 10.827 7.184 1.00 93.06 102 LYS A N 1
ATOM 811 C CA . LYS A 1 102 ? -0.133 11.280 5.992 1.00 93.06 102 LYS A CA 1
ATOM 812 C C . LYS A 1 102 ? -0.660 10.611 4.721 1.00 93.06 102 LYS A C 1
ATOM 814 O O . LYS A 1 102 ? -0.882 11.280 3.714 1.00 93.06 102 LYS A O 1
ATOM 819 N N . ILE A 1 103 ? -0.901 9.302 4.758 1.00 93.06 103 ILE A N 1
ATOM 820 C CA . ILE A 1 103 ? -1.429 8.566 3.601 1.00 93.06 103 ILE A CA 1
ATOM 821 C C . ILE A 1 103 ? -2.896 8.906 3.339 1.00 93.06 103 ILE A C 1
ATOM 823 O O . ILE A 1 103 ? -3.282 9.063 2.184 1.00 93.06 103 ILE A O 1
ATOM 827 N N . LEU A 1 104 ? -3.709 9.087 4.383 1.00 95.00 104 LEU A N 1
ATOM 828 C CA . LEU A 1 104 ? -5.094 9.543 4.230 1.00 95.00 104 LEU A CA 1
ATOM 829 C C . LEU A 1 104 ? -5.197 10.939 3.600 1.00 95.00 104 LEU A C 1
ATOM 831 O O . LEU A 1 104 ? -6.124 11.177 2.833 1.00 95.00 104 LEU A O 1
ATOM 835 N N . GLU A 1 105 ? -4.279 11.850 3.925 1.00 93.94 105 GLU A N 1
ATOM 836 C CA . GLU A 1 105 ? -4.242 13.213 3.376 1.00 93.94 105 GLU A CA 1
ATOM 837 C C . GLU A 1 105 ? -3.827 13.236 1.897 1.00 93.94 105 GLU A C 1
ATOM 839 O O . GLU A 1 105 ? -4.364 14.018 1.115 1.00 93.94 105 GLU A O 1
ATOM 844 N N . ASN A 1 106 ? -2.895 12.360 1.509 1.00 89.44 106 ASN A N 1
ATOM 845 C CA . ASN A 1 106 ? -2.335 12.312 0.155 1.00 89.44 106 ASN A CA 1
ATOM 846 C C . ASN A 1 106 ? -3.108 11.401 -0.819 1.00 89.44 106 ASN A C 1
ATOM 848 O O . ASN A 1 106 ? -2.887 11.462 -2.031 1.00 89.44 106 ASN A O 1
ATOM 852 N N . ASP A 1 107 ? -4.004 10.544 -0.329 1.00 91.44 107 ASP A N 1
ATOM 853 C CA . ASP A 1 107 ? -4.832 9.690 -1.178 1.00 91.44 107 ASP A CA 1
ATOM 854 C C . ASP A 1 107 ? -5.993 10.493 -1.792 1.00 91.44 107 ASP A C 1
ATOM 856 O O . ASP A 1 107 ? -6.997 10.771 -1.136 1.00 91.44 107 ASP A O 1
ATOM 860 N N . SER A 1 108 ? -5.906 10.802 -3.092 1.00 90.19 108 SER A N 1
ATOM 861 C CA . SER A 1 108 ? -6.946 11.559 -3.817 1.00 90.19 108 SER A CA 1
ATOM 862 C C . SER A 1 108 ? -8.324 10.884 -3.867 1.00 90.19 108 SER A C 1
ATOM 864 O O . SER A 1 108 ? -9.318 11.517 -4.224 1.00 90.19 108 SER A O 1
ATOM 866 N N . THR A 1 109 ? -8.418 9.604 -3.501 1.00 92.94 109 THR A N 1
ATOM 867 C CA . THR A 1 109 ? -9.688 8.881 -3.392 1.00 92.94 109 THR A CA 1
ATOM 868 C C . THR A 1 109 ? -10.324 9.007 -2.000 1.00 92.94 109 THR A C 1
ATOM 870 O O . THR A 1 109 ? -11.424 8.489 -1.772 1.00 92.94 109 THR A O 1
ATOM 873 N N . VAL A 1 110 ? -9.648 9.656 -1.049 1.00 95.88 110 VAL A N 1
ATOM 874 C CA . VAL A 1 110 ? -10.170 10.016 0.272 1.00 95.88 110 VAL A CA 1
ATOM 875 C C . VAL A 1 110 ? -10.747 11.424 0.195 1.00 95.88 110 VAL A C 1
ATOM 877 O O . VAL A 1 110 ? -10.072 12.383 -0.157 1.00 95.88 110 VAL A O 1
ATOM 880 N N . SER A 1 111 ? -12.029 11.570 0.531 1.00 96.31 111 SER A N 1
ATOM 881 C CA . SER A 1 111 ? -12.639 12.901 0.609 1.00 96.31 111 SER A CA 1
ATOM 882 C C . SER A 1 111 ? -12.058 13.696 1.779 1.00 96.31 111 SER A C 1
ATOM 884 O O . SER A 1 111 ? -11.896 13.135 2.866 1.00 96.31 111 SER A O 1
ATOM 886 N N . GLU A 1 112 ? -11.915 15.010 1.612 1.00 96.44 112 GLU A N 1
ATOM 887 C CA . GLU A 1 112 ? -11.480 15.932 2.670 1.00 96.44 112 GLU A CA 1
ATOM 888 C C . GLU A 1 112 ? -12.290 15.766 3.971 1.00 96.44 112 GLU A C 1
ATOM 890 O O . GLU A 1 112 ? -11.726 15.694 5.061 1.00 96.44 112 GLU A O 1
ATOM 895 N N . HIS A 1 113 ? -13.615 15.608 3.868 1.00 97.56 113 HIS A N 1
ATOM 896 C CA . HIS A 1 113 ? -14.480 15.378 5.029 1.00 97.56 113 HIS A CA 1
ATOM 897 C C . HIS A 1 113 ? -14.093 14.113 5.812 1.00 97.56 113 HIS A C 1
ATOM 899 O O . HIS A 1 113 ? -14.017 14.137 7.038 1.00 97.56 113 HIS A O 1
ATOM 905 N N . LYS A 1 114 ? -13.835 13.001 5.113 1.00 97.94 114 LYS A N 1
ATOM 906 C CA . LYS A 1 114 ? -13.434 11.731 5.738 1.00 97.94 114 LYS A CA 1
ATOM 907 C C . LYS A 1 114 ? -12.064 11.834 6.410 1.00 97.94 114 LYS A C 1
ATOM 909 O O . LYS A 1 114 ? -11.903 11.325 7.515 1.00 97.94 114 LYS A O 1
ATOM 914 N N . TYR A 1 115 ? -11.100 12.500 5.774 1.00 97.75 115 TYR A N 1
ATOM 915 C CA . TYR A 1 115 ? -9.797 12.762 6.388 1.00 97.75 115 TYR A CA 1
ATOM 916 C C . TYR A 1 115 ? -9.948 13.576 7.681 1.00 97.75 115 TYR A C 1
ATOM 918 O O . TYR A 1 115 ? -9.454 13.162 8.729 1.00 97.75 115 TYR A O 1
ATOM 926 N N . ASN A 1 116 ? -10.706 14.676 7.636 1.00 98.12 116 ASN A N 1
ATOM 927 C CA . ASN A 1 116 ? -10.938 15.532 8.800 1.00 98.12 116 ASN A CA 1
ATOM 928 C C . ASN A 1 116 ? -11.664 14.802 9.942 1.00 98.12 116 ASN A C 1
ATOM 930 O O . ASN A 1 116 ? -11.323 15.003 11.106 1.00 98.12 116 ASN A O 1
ATOM 934 N N . GLU A 1 117 ? -12.620 13.924 9.628 1.00 97.88 117 GLU A N 1
ATOM 935 C CA . GLU A 1 117 ? -13.292 13.066 10.612 1.00 97.88 117 GLU A CA 1
ATOM 936 C C . GLU A 1 117 ? -12.301 12.135 11.332 1.00 97.88 117 GLU A C 1
ATOM 938 O O . GLU A 1 117 ? -12.246 12.124 12.562 1.00 97.88 117 GLU A O 1
ATOM 943 N N . LEU A 1 118 ? -11.474 11.392 10.586 1.00 98.06 118 LEU A N 1
ATOM 944 C CA . LEU A 1 118 ? -10.486 10.475 11.169 1.00 98.06 118 LEU A CA 1
ATOM 945 C C . LEU A 1 118 ? -9.418 11.232 11.971 1.00 98.06 118 LEU A C 1
ATOM 947 O O . LEU A 1 118 ? -9.089 10.844 13.093 1.00 98.06 118 LEU A O 1
ATOM 951 N N . LYS A 1 119 ? -8.932 12.360 11.442 1.00 98.06 119 LYS A N 1
ATOM 952 C CA . LYS A 1 119 ? -7.990 13.249 12.132 1.00 98.06 119 LYS A CA 1
ATOM 953 C C . LYS A 1 119 ? -8.565 13.784 13.442 1.00 98.06 119 LYS A C 1
ATOM 955 O O . LYS A 1 119 ? -7.844 13.867 14.432 1.00 98.06 119 LYS A O 1
ATOM 960 N N . ALA A 1 120 ? -9.858 14.104 13.486 1.00 98.06 120 ALA A N 1
ATOM 961 C CA . ALA A 1 120 ? -10.504 14.555 14.712 1.00 98.06 120 ALA A CA 1
ATOM 962 C C . ALA A 1 120 ? -10.508 13.468 15.799 1.00 98.06 120 ALA A C 1
ATOM 964 O O . ALA A 1 120 ? -10.301 13.796 16.966 1.00 98.06 120 ALA A O 1
ATOM 965 N N . PHE A 1 121 ? -10.695 12.186 15.465 1.00 97.69 121 PHE A N 1
ATOM 966 C CA . PHE A 1 121 ? -10.585 11.117 16.468 1.00 97.69 121 PHE A CA 1
ATOM 967 C C . PHE A 1 121 ? -9.181 11.029 17.070 1.00 97.69 121 PHE A C 1
ATOM 969 O O . PHE A 1 121 ? -9.058 10.879 18.286 1.00 97.69 121 PHE A O 1
ATOM 976 N N . TYR A 1 122 ? -8.147 11.195 16.241 1.00 96.56 122 TYR A N 1
ATOM 977 C CA . TYR A 1 122 ? -6.760 11.240 16.698 1.00 96.56 122 TYR A CA 1
ATOM 978 C C . TYR A 1 122 ? -6.495 12.440 17.622 1.00 96.56 122 TYR A C 1
ATOM 980 O O . TYR A 1 122 ? -6.035 12.261 18.747 1.00 96.56 122 TYR A O 1
ATOM 988 N N . LEU A 1 123 ? -6.868 13.653 17.199 1.00 95.50 123 LEU A N 1
ATOM 989 C CA . LEU A 1 123 ? -6.625 14.888 17.961 1.00 95.50 123 LEU A CA 1
ATOM 990 C C . LEU A 1 123 ? -7.386 14.965 19.293 1.00 95.50 123 LEU A C 1
ATOM 992 O O . LEU A 1 123 ? -6.976 15.699 20.185 1.00 95.50 123 LEU A O 1
ATOM 996 N N . ASN A 1 124 ? -8.491 14.228 19.434 1.00 95.19 124 ASN A N 1
ATOM 997 C CA . ASN A 1 124 ? -9.262 14.148 20.679 1.00 95.19 124 ASN A CA 1
ATOM 998 C C . ASN A 1 124 ? -8.823 12.979 21.586 1.00 95.19 124 ASN A C 1
ATOM 1000 O O . ASN A 1 124 ? -9.595 12.578 22.455 1.00 95.19 124 ASN A O 1
ATOM 1004 N N . GLU A 1 125 ? -7.638 12.400 21.355 1.00 90.50 125 GLU A N 1
ATOM 1005 C CA . GLU A 1 125 ? -7.056 11.292 22.135 1.00 90.50 125 GLU A CA 1
ATOM 1006 C C . GLU A 1 125 ? -7.938 10.029 22.199 1.00 90.50 125 GLU A C 1
ATOM 1008 O O . GLU A 1 125 ? -7.809 9.188 23.087 1.00 90.50 125 GLU A O 1
ATOM 1013 N N . LYS A 1 126 ? -8.831 9.841 21.219 1.00 93.62 126 LYS A N 1
ATOM 1014 C CA . LYS A 1 126 ? -9.692 8.655 21.120 1.00 93.62 126 LYS A CA 1
ATOM 1015 C C . LYS A 1 126 ? -9.022 7.589 20.259 1.00 93.62 126 LYS A C 1
ATOM 1017 O O . LYS A 1 126 ? -9.504 7.275 19.172 1.00 93.62 126 LYS A O 1
ATOM 1022 N N . THR A 1 127 ? -7.892 7.045 20.713 1.00 95.25 127 THR A N 1
ATOM 1023 C CA . THR A 1 127 ? -7.040 6.163 19.890 1.00 95.25 127 THR A CA 1
ATOM 1024 C C . THR A 1 127 ? -7.764 4.907 19.392 1.00 95.25 127 THR A C 1
ATOM 1026 O O . THR A 1 127 ? -7.618 4.545 18.225 1.00 95.25 127 THR A O 1
ATOM 1029 N N . SER A 1 128 ? -8.575 4.256 20.230 1.00 97.31 128 SER A N 1
ATOM 1030 C CA . SER A 1 128 ? -9.371 3.089 19.820 1.00 97.31 128 SER A CA 1
ATOM 1031 C C . SER A 1 128 ? -10.393 3.432 18.745 1.00 97.31 128 SER A C 1
ATOM 1033 O O . SER A 1 128 ? -10.471 2.735 17.736 1.00 97.31 128 SER A O 1
ATOM 1035 N N . VAL A 1 129 ? -11.116 4.543 18.911 1.00 98.25 129 VAL A N 1
ATOM 1036 C CA . VAL A 1 129 ? -12.067 5.063 17.915 1.00 98.25 129 VAL A CA 1
ATOM 1037 C C . VAL A 1 129 ? -11.341 5.386 16.611 1.00 98.25 129 VAL A C 1
ATOM 1039 O O . VAL A 1 129 ? -11.763 4.942 15.547 1.00 98.25 129 VAL A O 1
ATOM 1042 N N . PHE A 1 130 ? -10.214 6.095 16.683 1.00 98.56 130 PHE A N 1
ATOM 1043 C CA . PHE A 1 130 ? -9.396 6.428 15.519 1.00 98.56 130 PHE A CA 1
ATOM 1044 C C . PHE A 1 130 ? -8.990 5.178 14.729 1.00 98.56 130 PHE A C 1
ATOM 1046 O O . PHE A 1 130 ? -9.268 5.091 13.532 1.00 98.56 130 PHE A O 1
ATOM 1053 N N . LEU A 1 131 ? -8.382 4.190 15.390 1.00 98.38 131 LEU A N 1
ATOM 1054 C CA . LEU A 1 131 ? -7.889 2.983 14.730 1.00 98.38 131 LEU A CA 1
ATOM 1055 C C . LEU A 1 131 ? -9.009 2.064 14.229 1.00 98.38 131 LEU A C 1
ATOM 1057 O O . LEU A 1 131 ? -8.889 1.502 13.139 1.00 98.38 131 LEU A O 1
ATOM 1061 N N . ALA A 1 132 ? -10.102 1.936 14.982 1.00 98.56 132 ALA A N 1
ATOM 1062 C CA . ALA A 1 132 ? -11.273 1.180 14.555 1.00 98.56 132 ALA A CA 1
ATOM 1063 C C . ALA A 1 132 ? -11.893 1.799 13.297 1.00 98.56 132 ALA A C 1
ATOM 1065 O O . ALA A 1 132 ? -12.118 1.101 12.311 1.00 98.56 132 ALA A O 1
ATOM 1066 N N . HIS A 1 133 ? -12.105 3.118 13.277 1.00 98.56 133 HIS A N 1
ATOM 1067 C CA . HIS A 1 133 ? -12.638 3.801 12.098 1.00 98.56 133 HIS A CA 1
ATOM 1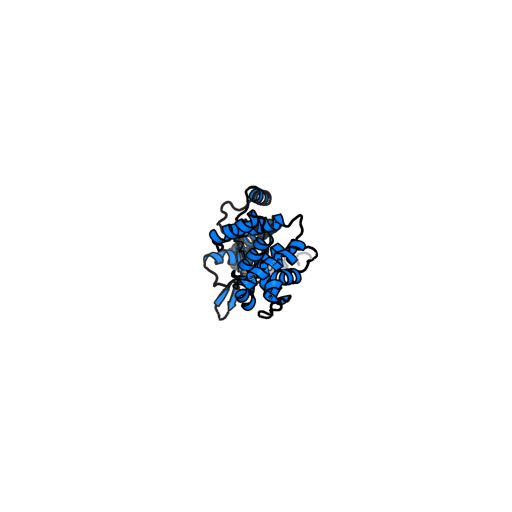068 C C . HIS A 1 133 ? -11.670 3.774 10.909 1.00 98.56 133 HIS A C 1
ATOM 1070 O O . HIS A 1 133 ? -12.120 3.671 9.769 1.00 98.56 133 HIS A O 1
ATOM 1076 N N . CYS A 1 134 ? -10.361 3.799 11.159 1.00 98.56 134 CYS A N 1
ATOM 1077 C CA . CYS A 1 134 ? -9.335 3.565 10.145 1.00 98.56 134 CYS A CA 1
ATOM 1078 C C . CYS A 1 134 ? -9.478 2.176 9.497 1.00 98.56 134 CYS A C 1
ATOM 1080 O O . CYS A 1 134 ? -9.572 2.087 8.271 1.00 98.56 134 CYS A O 1
ATOM 1082 N N . LEU A 1 135 ? -9.602 1.106 10.295 1.00 98.62 135 LEU A N 1
ATOM 1083 C CA . LEU A 1 135 ? -9.875 -0.243 9.783 1.00 98.62 135 LEU A CA 1
ATOM 1084 C C . LEU A 1 135 ? -11.186 -0.287 8.989 1.00 98.62 135 LEU A C 1
ATOM 1086 O O . LEU A 1 135 ? -11.203 -0.761 7.853 1.00 98.62 135 LEU A O 1
ATOM 1090 N N . LEU A 1 136 ? -12.282 0.188 9.589 1.00 98.50 136 LEU A N 1
ATOM 1091 C CA . LEU A 1 136 ? -13.625 0.154 9.001 1.00 98.50 136 LEU A CA 1
ATOM 1092 C C . LEU A 1 136 ? -13.671 0.912 7.671 1.00 98.50 136 LEU A C 1
ATOM 1094 O O . LEU A 1 136 ? -14.332 0.488 6.722 1.00 98.50 136 LEU A O 1
ATOM 1098 N N . TYR A 1 137 ? -12.931 2.014 7.566 1.00 98.31 137 TYR A N 1
ATOM 1099 C CA . TYR A 1 137 ? -12.768 2.722 6.308 1.00 98.31 137 TYR A CA 1
ATOM 1100 C C . TYR A 1 137 ? -11.947 1.896 5.307 1.00 98.31 137 TYR A C 1
ATOM 1102 O O . TYR A 1 137 ? -12.409 1.667 4.188 1.00 98.31 137 TYR A O 1
ATOM 1110 N N . ALA A 1 138 ? -10.790 1.367 5.716 1.00 97.88 138 ALA A N 1
ATOM 1111 C CA . ALA A 1 138 ? -9.887 0.587 4.870 1.00 97.88 138 ALA A CA 1
ATOM 1112 C C . ALA A 1 138 ? -10.543 -0.658 4.240 1.00 97.88 138 ALA A C 1
ATOM 1114 O O . ALA A 1 138 ? -10.310 -0.938 3.064 1.00 97.88 138 ALA A O 1
ATOM 1115 N N . ILE A 1 139 ? -11.388 -1.388 4.981 1.00 97.44 139 ILE A N 1
ATOM 1116 C CA . ILE A 1 139 ? -12.121 -2.560 4.457 1.00 97.44 139 ILE A CA 1
ATOM 1117 C C . ILE A 1 139 ? -13.230 -2.180 3.468 1.00 97.44 139 ILE A C 1
ATOM 1119 O O . ILE A 1 139 ? -13.644 -3.000 2.653 1.00 97.44 139 ILE A O 1
ATOM 1123 N N . ASN A 1 140 ? -13.721 -0.940 3.505 1.00 96.88 140 ASN A N 1
ATOM 1124 C CA . ASN A 1 140 ? -14.746 -0.479 2.572 1.00 96.88 140 ASN A CA 1
ATOM 1125 C C . ASN A 1 140 ? -14.166 0.094 1.271 1.00 96.88 140 ASN A C 1
ATOM 1127 O O . ASN A 1 140 ? -14.895 0.216 0.279 1.00 96.88 140 ASN A O 1
ATOM 1131 N N . LYS A 1 141 ? -12.859 0.371 1.242 1.00 95.75 141 LYS A N 1
ATOM 1132 C CA . LYS A 1 141 ? -12.119 0.832 0.062 1.00 95.75 141 LYS A CA 1
ATOM 1133 C C . LYS A 1 141 ? -11.792 -0.318 -0.889 1.00 95.75 141 LYS A C 1
ATOM 1135 O O . LYS A 1 141 ? -11.643 -1.464 -0.475 1.00 95.75 141 LYS A O 1
ATOM 1140 N N . THR A 1 142 ? -11.674 0.008 -2.176 1.00 94.50 142 THR A N 1
ATOM 1141 C CA . THR A 1 142 ? -11.193 -0.925 -3.203 1.00 94.50 142 THR A CA 1
ATOM 1142 C C . THR A 1 142 ? -9.779 -1.361 -2.857 1.00 94.50 142 THR A C 1
ATOM 1144 O O . THR A 1 142 ? -8.881 -0.527 -2.731 1.00 94.50 142 THR A O 1
ATOM 1147 N N . ASN A 1 143 ? -9.571 -2.665 -2.715 1.00 94.31 143 ASN A N 1
ATOM 1148 C CA . ASN A 1 143 ? -8.248 -3.211 -2.452 1.00 94.31 143 ASN A CA 1
ATOM 1149 C C . ASN A 1 143 ? -7.596 -3.738 -3.730 1.00 94.31 143 ASN A C 1
ATOM 1151 O O . ASN A 1 143 ? -6.392 -3.557 -3.924 1.00 94.31 143 ASN A O 1
ATOM 1155 N N . LYS A 1 144 ? -8.374 -4.374 -4.612 1.00 92.69 144 LYS A N 1
ATOM 1156 C CA . LYS A 1 144 ? -7.850 -5.071 -5.781 1.00 92.69 144 LYS A CA 1
ATOM 1157 C C . LYS A 1 144 ? -7.326 -4.094 -6.827 1.00 92.69 144 LYS A C 1
ATOM 1159 O O . LYS A 1 144 ? -8.028 -3.176 -7.244 1.00 92.69 144 LYS A O 1
ATOM 1164 N N . VAL A 1 145 ? -6.123 -4.356 -7.334 1.00 87.69 145 VAL A N 1
ATOM 1165 C CA . VAL A 1 145 ? -5.615 -3.649 -8.514 1.00 87.69 145 VAL A CA 1
ATOM 1166 C C . VAL A 1 145 ? -6.373 -4.130 -9.750 1.00 87.69 145 VAL A C 1
ATOM 1168 O O . VAL A 1 145 ? -6.355 -5.315 -10.099 1.00 87.69 145 VAL A O 1
ATOM 1171 N N . LEU A 1 146 ? -7.050 -3.203 -10.425 1.00 83.44 146 LEU A N 1
ATOM 1172 C CA . LEU A 1 146 ? -7.787 -3.495 -11.648 1.00 83.44 146 LEU A CA 1
ATOM 1173 C C . LEU A 1 146 ? -6.842 -3.492 -12.854 1.00 83.44 146 LEU A C 1
ATOM 1175 O O . LEU A 1 146 ? -6.152 -2.512 -13.130 1.00 83.44 146 LEU A O 1
ATOM 1179 N N . SER A 1 147 ? -6.843 -4.595 -13.604 1.00 84.75 147 SER A N 1
ATOM 1180 C CA . SER A 1 147 ? -6.186 -4.654 -14.910 1.00 84.75 147 SER A CA 1
ATOM 1181 C C . SER A 1 147 ? -6.938 -3.785 -15.914 1.00 84.75 147 SER A C 1
ATOM 1183 O O . SER A 1 147 ? -8.167 -3.846 -15.989 1.00 84.75 147 SER A O 1
ATOM 1185 N N . HIS A 1 148 ? -6.200 -3.060 -16.740 1.00 86.50 148 HIS A N 1
ATOM 1186 C CA . HIS A 1 148 ? -6.714 -2.219 -17.815 1.00 86.50 148 HIS A CA 1
ATOM 1187 C C . HIS A 1 148 ? -6.060 -2.612 -19.145 1.00 86.50 148 HIS A C 1
ATOM 1189 O O . HIS A 1 148 ? -5.130 -3.417 -19.189 1.00 86.50 148 HIS A O 1
ATOM 1195 N N . ILE A 1 149 ? -6.572 -2.092 -20.257 1.00 90.06 149 ILE A N 1
ATOM 1196 C CA . ILE A 1 149 ? -5.870 -2.204 -21.539 1.00 90.06 149 ILE A CA 1
ATOM 1197 C C . ILE A 1 149 ? -4.744 -1.165 -21.513 1.00 90.06 149 ILE A C 1
ATOM 1199 O O . ILE A 1 149 ? -5.055 -0.012 -21.217 1.00 90.06 149 ILE A O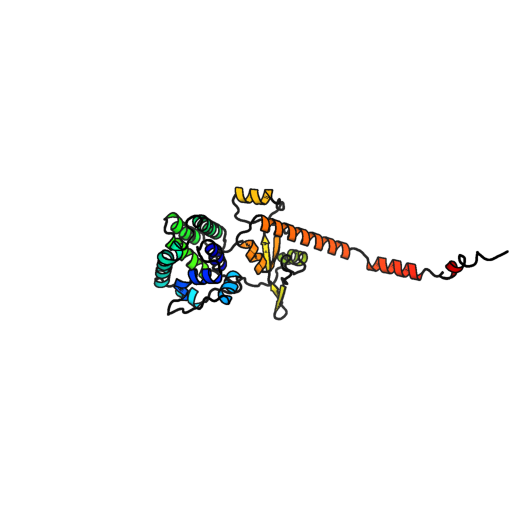 1
ATOM 1203 N N . PRO A 1 150 ? -3.484 -1.539 -21.807 1.00 90.31 150 PRO A N 1
ATOM 1204 C CA . PRO A 1 150 ? -2.379 -0.587 -21.868 1.00 90.31 150 PRO A CA 1
ATOM 1205 C C . PRO A 1 150 ? -2.714 0.621 -22.751 1.00 90.31 150 PRO A C 1
ATOM 1207 O O . PRO A 1 150 ? -3.089 0.445 -23.917 1.00 90.31 150 PRO A O 1
ATOM 1210 N N . ILE A 1 151 ? -2.608 1.824 -22.185 1.00 92.62 151 ILE A N 1
ATOM 1211 C CA . ILE A 1 151 ? -2.915 3.079 -22.883 1.00 92.62 151 ILE A CA 1
ATOM 1212 C C . ILE A 1 151 ? -1.678 3.618 -23.611 1.00 92.62 151 ILE A C 1
ATOM 1214 O O . ILE A 1 151 ? -0.555 3.205 -23.330 1.00 92.62 151 ILE A O 1
ATOM 1218 N N . ALA A 1 152 ? -1.881 4.541 -24.556 1.00 92.69 152 ALA A N 1
ATOM 1219 C CA . ALA A 1 152 ? -0.808 5.055 -25.413 1.00 92.69 152 ALA A CA 1
ATOM 1220 C C . ALA A 1 152 ? 0.366 5.661 -24.623 1.00 92.69 152 ALA A C 1
ATOM 1222 O O . ALA A 1 152 ? 1.522 5.433 -24.980 1.00 92.69 152 ALA A O 1
ATOM 1223 N N . ASP A 1 153 ? 0.066 6.362 -23.529 1.00 92.81 153 ASP A N 1
ATOM 1224 C CA . ASP A 1 153 ? 1.065 7.018 -22.676 1.00 92.81 153 ASP A CA 1
ATOM 1225 C C . ASP A 1 153 ? 1.976 6.021 -21.940 1.00 92.81 153 ASP A C 1
ATOM 1227 O O . ASP A 1 153 ? 3.103 6.365 -21.585 1.00 92.81 153 ASP A O 1
ATOM 1231 N N . ASP A 1 154 ? 1.534 4.771 -21.761 1.00 94.56 154 ASP A N 1
ATOM 1232 C CA . ASP A 1 154 ? 2.326 3.731 -21.099 1.00 94.56 154 ASP A CA 1
ATOM 1233 C C . ASP A 1 154 ? 3.329 3.072 -22.054 1.00 94.56 154 ASP A C 1
ATOM 1235 O O . ASP A 1 154 ? 4.335 2.516 -21.610 1.00 94.56 154 ASP A O 1
ATOM 1239 N N . TYR A 1 155 ? 3.080 3.105 -23.370 1.00 94.19 155 TYR A N 1
ATOM 1240 C CA . TYR A 1 155 ? 3.896 2.381 -24.352 1.00 94.19 155 TYR A CA 1
ATOM 1241 C C . TYR A 1 155 ? 5.385 2.736 -24.324 1.00 94.19 155 TYR A C 1
ATOM 1243 O O . TYR A 1 155 ? 6.186 1.803 -24.403 1.00 94.19 155 TYR A O 1
ATOM 1251 N N . PRO A 1 156 ? 5.801 4.010 -24.178 1.00 94.75 156 PRO A N 1
ATOM 1252 C CA . PRO A 1 156 ? 7.217 4.338 -24.046 1.00 94.75 156 PRO A CA 1
ATOM 1253 C C . PRO A 1 156 ? 7.861 3.648 -22.838 1.00 94.75 156 PRO A C 1
ATOM 1255 O O . PRO A 1 156 ? 8.926 3.055 -22.970 1.00 94.75 156 PRO A O 1
ATOM 1258 N N . LEU A 1 157 ? 7.178 3.654 -21.690 1.00 96.31 157 LEU A N 1
ATOM 1259 C CA . LEU A 1 157 ? 7.674 3.069 -20.441 1.00 96.31 157 LEU A CA 1
ATOM 1260 C C . LEU A 1 157 ? 7.694 1.538 -20.499 1.00 96.31 157 LEU A C 1
ATOM 1262 O O . LEU A 1 157 ? 8.618 0.908 -19.996 1.00 96.31 157 LEU A O 1
ATOM 1266 N N . LEU A 1 158 ? 6.703 0.931 -21.154 1.00 95.75 158 LEU A N 1
ATOM 1267 C CA . LEU A 1 158 ? 6.669 -0.510 -21.398 1.00 95.75 158 LEU A CA 1
ATOM 1268 C C . LEU A 1 158 ? 7.752 -0.961 -22.380 1.00 95.75 158 LEU A C 1
ATOM 1270 O O . LEU A 1 158 ? 8.367 -2.004 -22.160 1.00 95.75 158 LEU A O 1
ATOM 1274 N N . LYS A 1 159 ? 7.996 -0.191 -23.449 1.00 94.25 159 LYS A N 1
ATOM 1275 C CA . LYS A 1 159 ? 9.079 -0.451 -24.408 1.00 94.25 159 LYS A CA 1
ATOM 1276 C C . LYS A 1 159 ? 10.434 -0.386 -23.708 1.00 94.25 159 LYS A C 1
ATOM 1278 O O . LYS A 1 159 ? 11.248 -1.278 -23.917 1.00 94.25 159 LYS A O 1
ATOM 1283 N N . GLU A 1 160 ? 10.638 0.621 -22.861 1.00 95.50 160 GLU A N 1
ATOM 1284 C CA . GLU A 1 160 ? 11.892 0.851 -22.137 1.00 95.50 160 GLU A CA 1
ATOM 1285 C C . GLU A 1 160 ? 12.310 -0.350 -21.274 1.00 95.50 160 GLU A C 1
ATOM 1287 O O . GLU A 1 160 ? 13.481 -0.715 -21.227 1.00 95.50 160 GLU A O 1
ATOM 1292 N N . VAL A 1 161 ? 11.340 -1.020 -20.645 1.00 95.44 161 VAL A N 1
ATOM 1293 C CA . VAL A 1 161 ? 11.572 -2.232 -19.837 1.00 95.44 161 VAL A CA 1
ATOM 1294 C C . VAL A 1 161 ? 11.284 -3.531 -20.605 1.00 95.44 161 VAL A C 1
ATOM 1296 O O . VAL A 1 161 ? 11.153 -4.607 -20.019 1.00 95.44 161 VAL A O 1
ATOM 1299 N N . ASN A 1 162 ? 11.140 -3.452 -21.930 1.00 93.94 162 ASN A N 1
ATOM 1300 C CA . ASN A 1 162 ? 10.825 -4.574 -22.814 1.00 93.94 162 ASN A CA 1
ATOM 1301 C C . ASN A 1 162 ? 9.629 -5.432 -22.335 1.00 93.94 162 ASN A C 1
ATOM 1303 O O . ASN A 1 162 ? 9.671 -6.660 -22.380 1.00 93.94 162 ASN A O 1
ATOM 1307 N N . ASN A 1 163 ? 8.559 -4.803 -21.838 1.00 95.25 163 ASN A N 1
ATOM 1308 C CA . ASN A 1 163 ? 7.367 -5.451 -21.269 1.00 95.25 163 ASN A CA 1
ATOM 1309 C C . ASN A 1 163 ? 7.637 -6.422 -20.099 1.00 95.25 163 ASN A C 1
ATOM 1311 O O . ASN A 1 163 ? 6.774 -7.247 -19.781 1.00 95.25 163 ASN A O 1
ATOM 1315 N N . HIS A 1 164 ? 8.795 -6.341 -19.442 1.00 96.31 164 HIS A N 1
ATOM 1316 C CA . HIS A 1 164 ? 9.134 -7.148 -18.272 1.00 96.31 164 HIS A CA 1
ATOM 1317 C C . HIS A 1 164 ? 9.473 -6.240 -17.094 1.00 96.31 164 HIS A C 1
ATOM 1319 O O . HIS A 1 164 ? 10.087 -5.193 -17.249 1.00 96.31 164 HIS A O 1
ATOM 1325 N N . CYS A 1 165 ? 9.058 -6.630 -15.892 1.00 97.31 165 CYS A N 1
ATOM 1326 C CA . CYS A 1 165 ? 9.376 -5.880 -14.687 1.00 97.31 165 CYS A CA 1
ATOM 1327 C C . CYS A 1 165 ? 10.903 -5.842 -14.507 1.00 97.31 165 CYS A C 1
ATOM 1329 O O . CYS A 1 165 ? 11.493 -6.915 -14.368 1.00 97.31 165 CYS A O 1
ATOM 1331 N N . PRO A 1 166 ? 11.547 -4.669 -14.436 1.00 96.25 166 PRO A N 1
ATOM 1332 C CA . PRO A 1 166 ? 13.000 -4.584 -14.287 1.00 96.25 166 PRO A CA 1
ATOM 13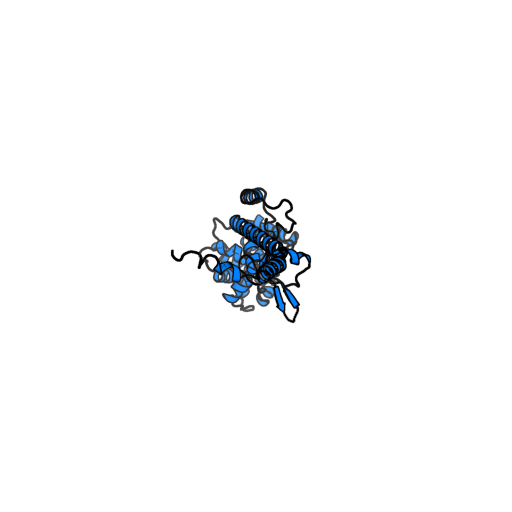33 C C . PRO A 1 166 ? 13.484 -5.140 -12.936 1.00 96.25 166 PRO A C 1
ATOM 1335 O O . PRO A 1 166 ? 14.601 -5.626 -12.834 1.00 96.25 166 PRO A O 1
ATOM 1338 N N . SER A 1 167 ? 12.623 -5.149 -11.911 1.00 95.12 167 SER A N 1
ATOM 1339 C CA . SER A 1 167 ? 12.954 -5.669 -10.576 1.00 95.12 167 SER A CA 1
ATOM 1340 C C . SER A 1 167 ? 12.861 -7.200 -10.465 1.00 95.12 167 SER A C 1
ATOM 1342 O O . SER A 1 167 ? 13.661 -7.814 -9.766 1.00 95.12 167 SER A O 1
ATOM 1344 N N . CYS A 1 168 ? 11.889 -7.843 -11.126 1.00 95.75 168 CYS A N 1
ATOM 1345 C CA . CYS A 1 168 ? 11.624 -9.280 -10.931 1.00 95.75 168 CYS A CA 1
ATOM 1346 C C . CYS A 1 168 ? 11.404 -10.084 -12.215 1.00 95.75 168 CYS A C 1
ATOM 1348 O O . CYS A 1 168 ? 11.049 -11.260 -12.148 1.00 95.75 168 CYS A O 1
ATOM 1350 N N . THR A 1 169 ? 11.571 -9.470 -13.385 1.00 95.12 169 THR A N 1
ATOM 1351 C CA . THR A 1 169 ? 11.433 -10.063 -14.729 1.00 95.12 169 THR A CA 1
ATOM 1352 C C . THR A 1 169 ? 10.045 -10.597 -15.093 1.00 95.12 169 THR A C 1
ATOM 1354 O O . THR A 1 169 ? 9.856 -11.118 -16.186 1.00 95.12 169 THR A O 1
ATOM 1357 N N . LYS A 1 170 ? 9.028 -10.453 -14.230 1.00 95.88 170 LYS A N 1
ATOM 1358 C CA . LYS A 1 170 ? 7.648 -10.842 -14.565 1.00 95.88 170 LYS A CA 1
ATOM 1359 C C . LYS A 1 170 ? 7.140 -10.049 -15.765 1.00 95.88 170 LYS A C 1
ATOM 1361 O O . LYS A 1 170 ? 7.336 -8.838 -15.827 1.00 95.88 170 LYS A O 1
ATOM 1366 N N . SER A 1 171 ? 6.423 -10.716 -16.664 1.00 95.94 171 SER A N 1
ATOM 1367 C CA . SER A 1 171 ? 5.771 -10.037 -17.783 1.00 95.94 171 SER A CA 1
ATOM 1368 C C . SER A 1 171 ? 4.744 -9.019 -17.281 1.00 95.94 171 SER A C 1
ATOM 1370 O O . SER A 1 171 ? 3.923 -9.320 -16.411 1.00 95.94 171 SER A O 1
ATOM 1372 N N . LEU A 1 172 ? 4.806 -7.814 -17.839 1.00 96.62 172 LEU A N 1
ATOM 1373 C CA . LEU A 1 172 ? 3.920 -6.699 -17.525 1.00 96.62 172 LEU A CA 1
ATOM 1374 C C . LEU A 1 172 ? 2.620 -6.763 -18.328 1.00 96.62 172 LEU A C 1
ATOM 1376 O O . LEU A 1 172 ? 1.633 -6.148 -17.946 1.00 96.62 172 LEU A O 1
ATOM 1380 N N . VAL A 1 173 ? 2.572 -7.530 -19.413 1.00 94.81 173 VAL A N 1
ATOM 1381 C CA . VAL A 1 173 ? 1.394 -7.625 -20.277 1.00 94.81 173 VAL A CA 1
ATOM 1382 C C . VAL A 1 173 ? 0.993 -9.083 -20.420 1.00 94.81 173 VAL A C 1
ATOM 1384 O O . VAL A 1 173 ? 1.816 -9.950 -20.691 1.00 94.81 173 VAL A O 1
ATOM 1387 N N . LYS A 1 174 ? -0.298 -9.370 -20.264 1.00 92.88 174 LYS A N 1
ATOM 1388 C CA . LYS A 1 174 ? -0.845 -10.713 -20.462 1.00 92.88 174 LYS A CA 1
ATOM 1389 C C . LYS A 1 174 ? -1.887 -10.696 -21.566 1.00 92.88 174 LYS A C 1
ATOM 1391 O O . LYS A 1 174 ? -2.731 -9.811 -21.603 1.00 92.88 174 LYS A O 1
ATOM 1396 N N . THR A 1 175 ? -1.892 -11.707 -22.425 1.00 91.25 175 THR A N 1
ATOM 1397 C CA . THR A 1 175 ? -2.948 -11.863 -23.431 1.00 91.25 175 THR A CA 1
ATOM 1398 C C . THR A 1 175 ? -4.101 -12.681 -22.857 1.00 91.25 175 THR A C 1
ATOM 1400 O O . THR A 1 175 ? -3.927 -13.835 -22.465 1.00 91.25 175 THR A O 1
ATOM 1403 N N . VAL A 1 176 ? -5.301 -12.103 -22.819 1.00 88.62 176 VAL A N 1
ATOM 1404 C CA . VAL A 1 176 ? -6.538 -12.769 -22.395 1.00 88.62 176 VAL A CA 1
ATOM 1405 C C . VAL A 1 176 ? -7.590 -12.588 -23.480 1.00 88.62 176 VAL A C 1
ATOM 1407 O O . VAL A 1 176 ? -7.948 -11.466 -23.828 1.00 88.62 176 VAL A O 1
ATOM 1410 N N . LYS A 1 177 ? -8.097 -13.702 -24.027 1.00 88.56 177 LYS A N 1
ATOM 1411 C CA . LYS A 1 177 ? -9.089 -13.703 -25.123 1.00 88.56 177 LYS A CA 1
ATOM 1412 C C . LYS A 1 177 ? -8.664 -12.814 -26.310 1.00 88.56 177 LYS A C 1
ATOM 1414 O O . LYS A 1 177 ? -9.468 -12.053 -26.838 1.00 88.56 177 LYS A O 1
ATOM 1419 N N . GLY A 1 178 ? -7.381 -12.872 -26.681 1.00 87.31 178 GLY A N 1
ATOM 1420 C CA . GLY A 1 178 ? -6.804 -12.082 -27.777 1.00 87.31 178 GLY A CA 1
ATOM 1421 C C . GLY A 1 178 ? -6.566 -10.598 -27.470 1.00 87.31 178 GLY A C 1
ATOM 1422 O O . GLY A 1 178 ? -6.101 -9.881 -28.347 1.00 87.31 178 GLY A O 1
ATOM 1423 N N . LYS A 1 179 ? -6.854 -10.127 -26.249 1.00 88.00 179 LYS A N 1
ATOM 1424 C CA . LYS A 1 179 ? -6.587 -8.749 -25.814 1.00 88.00 179 LYS A CA 1
ATOM 1425 C C . LYS A 1 179 ? -5.415 -8.702 -24.842 1.00 88.00 179 LYS A C 1
ATOM 1427 O O . LYS A 1 179 ? -5.358 -9.506 -23.912 1.00 88.00 179 LYS A O 1
ATOM 1432 N N . SER A 1 180 ? -4.526 -7.735 -25.030 1.00 89.38 180 SER A N 1
ATOM 1433 C CA . SER A 1 180 ? -3.467 -7.413 -24.075 1.00 89.38 180 SER A CA 1
ATOM 1434 C C . SER A 1 180 ? -4.059 -6.698 -22.861 1.00 89.38 180 SER A C 1
ATOM 1436 O O . SER A 1 180 ? -4.694 -5.654 -23.003 1.00 89.38 180 SER A O 1
ATOM 1438 N N . ILE A 1 181 ? -3.865 -7.270 -21.677 1.00 92.94 181 ILE A N 1
ATOM 1439 C CA . ILE A 1 181 ? -4.252 -6.693 -20.388 1.00 92.94 181 ILE A CA 1
ATOM 1440 C C . ILE A 1 181 ? -3.002 -6.348 -19.577 1.00 92.94 181 ILE A C 1
ATOM 1442 O O . ILE A 1 181 ? -2.009 -7.082 -19.607 1.00 92.94 181 ILE A O 1
ATOM 1446 N N . SER A 1 182 ? -3.056 -5.243 -18.841 1.00 93.25 182 SER A N 1
ATOM 1447 C CA . SER A 1 182 ? -1.974 -4.797 -17.973 1.00 93.25 182 SER A CA 1
ATOM 1448 C C . SER A 1 182 ? -1.849 -5.693 -16.741 1.00 93.25 182 SER A C 1
ATOM 1450 O O . SER A 1 182 ? -2.833 -6.153 -16.153 1.00 93.25 182 SER A O 1
ATOM 1452 N N . GLN A 1 183 ? -0.606 -5.970 -16.370 1.00 93.81 183 GLN A N 1
ATOM 1453 C CA . GLN A 1 183 ? -0.159 -6.603 -15.127 1.00 93.81 183 GLN A CA 1
ATOM 1454 C C . GLN A 1 183 ? 0.873 -5.699 -14.428 1.00 93.81 183 GLN A C 1
ATOM 1456 O O . GLN A 1 183 ? 1.742 -6.177 -13.695 1.00 93.81 183 GLN A O 1
ATOM 1461 N N . TYR A 1 184 ? 0.790 -4.395 -14.700 1.00 94.50 184 TYR A N 1
ATOM 1462 C CA . TYR A 1 184 ? 1.729 -3.380 -14.253 1.00 94.50 184 TYR A CA 1
ATOM 1463 C C . TYR A 1 184 ? 1.022 -2.151 -13.696 1.00 94.50 184 TYR A C 1
ATOM 1465 O O . TYR A 1 184 ? -0.157 -1.909 -13.965 1.00 94.50 184 TYR A O 1
ATOM 1473 N N . GLN A 1 185 ? 1.807 -1.347 -12.989 1.00 93.69 185 GLN A N 1
ATOM 1474 C CA . GLN A 1 185 ? 1.515 0.046 -12.699 1.00 93.69 185 GLN A CA 1
ATOM 1475 C C . GLN A 1 185 ? 2.711 0.906 -13.104 1.00 93.69 185 GLN A C 1
ATOM 1477 O O . GLN A 1 185 ? 3.861 0.459 -13.043 1.00 93.69 185 GLN A O 1
ATOM 1482 N N . ILE A 1 186 ? 2.426 2.142 -13.506 1.00 94.06 186 ILE A N 1
ATOM 1483 C CA . ILE A 1 186 ? 3.444 3.172 -13.681 1.00 94.06 186 ILE A CA 1
ATOM 1484 C C . ILE A 1 186 ? 3.633 3.874 -12.339 1.00 94.06 186 ILE A C 1
ATOM 1486 O O . ILE A 1 186 ? 2.718 4.534 -11.847 1.00 94.06 186 ILE A O 1
ATOM 1490 N N . ILE A 1 187 ? 4.810 3.715 -11.741 1.00 93.06 187 ILE A N 1
ATOM 1491 C CA . ILE A 1 187 ? 5.180 4.426 -10.515 1.00 93.06 187 ILE A CA 1
ATOM 1492 C C . ILE A 1 187 ? 5.888 5.739 -10.855 1.00 93.06 187 ILE A C 1
ATOM 1494 O O . ILE A 1 187 ? 6.543 5.838 -11.895 1.00 93.06 187 ILE A O 1
ATOM 1498 N N . LYS A 1 188 ? 5.791 6.726 -9.958 1.00 93.19 188 LYS A N 1
ATOM 1499 C CA . LYS A 1 188 ? 6.730 7.853 -9.914 1.00 93.19 188 LYS A CA 1
ATOM 1500 C C . LYS A 1 188 ? 7.922 7.434 -9.061 1.00 93.19 188 LYS A C 1
ATOM 1502 O O . LYS A 1 188 ? 7.712 6.923 -7.965 1.00 93.19 188 LYS A O 1
ATOM 1507 N N . ILE A 1 189 ? 9.133 7.600 -9.584 1.00 94.62 189 ILE A N 1
ATOM 1508 C CA . ILE A 1 189 ? 10.363 7.203 -8.895 1.00 94.62 189 ILE A CA 1
ATOM 1509 C C . ILE A 1 189 ? 10.672 8.197 -7.780 1.00 94.62 189 ILE A C 1
ATOM 1511 O O . ILE A 1 189 ? 10.964 7.793 -6.673 1.00 94.62 189 ILE A O 1
ATOM 1515 N N . PHE A 1 190 ? 10.575 9.500 -8.016 1.00 93.88 190 PHE A N 1
ATOM 1516 C CA . PHE A 1 190 ? 10.617 10.467 -6.926 1.00 93.88 190 PHE A CA 1
ATOM 1517 C C . PHE A 1 190 ? 9.252 10.491 -6.216 1.00 93.88 190 PHE A C 1
ATOM 1519 O O . PHE A 1 190 ? 8.249 10.771 -6.889 1.00 93.88 190 PHE A O 1
ATOM 1526 N N . PRO A 1 191 ? 9.179 10.197 -4.902 1.00 88.81 191 PRO A N 1
ATOM 1527 C CA . PRO A 1 191 ? 7.905 10.117 -4.196 1.00 88.81 191 PRO A CA 1
ATOM 1528 C C . PRO A 1 191 ? 7.169 11.457 -4.114 1.00 88.81 191 PRO A C 1
ATOM 1530 O O . PRO A 1 191 ? 7.768 12.531 -4.081 1.00 88.81 191 PRO A O 1
ATOM 1533 N N . GLU A 1 192 ? 5.843 11.379 -4.033 1.00 84.94 192 GLU A N 1
ATOM 1534 C CA . GLU A 1 192 ? 4.963 12.525 -3.788 1.00 84.94 192 GLU A CA 1
ATOM 1535 C C . GLU A 1 192 ? 4.629 12.639 -2.294 1.00 84.94 192 GLU A C 1
ATOM 1537 O O . GLU A 1 192 ? 4.749 11.668 -1.549 1.00 84.94 192 GLU A O 1
ATOM 1542 N N . GLY A 1 193 ? 4.173 13.815 -1.852 1.00 80.75 193 GLY A N 1
ATOM 1543 C CA . GLY A 1 193 ? 3.700 14.009 -0.472 1.00 80.75 193 GLY A CA 1
ATOM 1544 C C . GLY A 1 193 ? 4.807 14.002 0.590 1.00 80.75 193 GLY A C 1
ATOM 1545 O O . GLY A 1 193 ? 4.518 13.856 1.779 1.00 80.75 193 GLY A O 1
ATOM 1546 N N . LEU A 1 194 ? 6.067 14.153 0.174 1.00 86.00 194 LEU A N 1
ATOM 1547 C CA . LEU A 1 194 ? 7.205 14.314 1.072 1.00 86.00 194 LEU A CA 1
ATOM 1548 C C . LEU A 1 194 ? 7.187 15.705 1.717 1.00 86.00 194 LEU A C 1
ATOM 1550 O O . LEU A 1 194 ? 6.885 16.710 1.074 1.00 86.00 194 LEU A O 1
ATOM 1554 N N . ASN A 1 195 ? 7.547 15.784 2.996 1.00 86.69 195 ASN A N 1
ATOM 1555 C CA . ASN A 1 195 ? 7.816 17.068 3.633 1.00 86.69 195 ASN A CA 1
ATOM 1556 C C . ASN A 1 195 ? 9.185 17.620 3.188 1.00 86.69 195 ASN A C 1
ATOM 1558 O O . ASN A 1 195 ? 10.015 16.904 2.637 1.00 86.69 195 ASN A O 1
ATOM 1562 N N . LYS A 1 196 ? 9.467 18.900 3.467 1.00 90.06 196 LYS A N 1
ATOM 1563 C CA . LYS A 1 196 ? 10.716 19.558 3.027 1.00 90.06 196 LYS A CA 1
ATOM 1564 C C . LYS A 1 196 ? 11.994 18.838 3.476 1.00 90.06 196 LYS A C 1
ATOM 1566 O O . LYS A 1 196 ? 12.978 18.852 2.745 1.00 90.06 196 LYS A O 1
ATOM 1571 N N . SER A 1 197 ? 11.990 18.255 4.676 1.00 89.44 197 SER A N 1
ATOM 1572 C CA . SER A 1 197 ? 13.146 17.523 5.199 1.00 89.44 197 SER A CA 1
ATOM 1573 C C . SER A 1 197 ? 13.311 16.190 4.479 1.00 89.44 197 SER A C 1
ATOM 1575 O O . SER A 1 197 ? 14.421 15.848 4.088 1.00 89.44 197 SER A O 1
ATOM 1577 N N . GLU A 1 198 ? 12.215 15.460 4.272 1.00 90.38 198 GLU A N 1
ATOM 1578 C CA . GLU A 1 198 ? 12.209 14.216 3.502 1.00 90.38 198 GLU A CA 1
ATOM 1579 C C . GLU A 1 198 ? 12.658 14.473 2.065 1.00 90.38 198 GLU A C 1
ATOM 1581 O O . GLU A 1 198 ? 13.610 13.856 1.611 1.00 90.38 198 GLU A O 1
ATOM 1586 N N . GLU A 1 199 ? 12.070 15.446 1.366 1.00 92.12 199 GLU A N 1
ATOM 1587 C CA . GLU A 1 199 ? 12.481 15.794 0.004 1.00 92.12 199 GLU A CA 1
ATOM 1588 C C . GLU A 1 199 ? 13.987 16.039 -0.111 1.00 92.12 199 GLU A C 1
ATOM 1590 O O . GLU A 1 199 ? 14.605 15.612 -1.087 1.00 92.12 199 GLU A O 1
ATOM 1595 N N . GLN A 1 200 ? 14.573 16.740 0.865 1.00 93.38 200 GLN A N 1
ATOM 1596 C CA . GLN A 1 200 ? 16.002 17.017 0.872 1.00 93.38 200 GLN A CA 1
ATOM 1597 C C . GLN A 1 200 ? 16.818 15.729 1.017 1.00 93.38 200 GLN A C 1
ATOM 1599 O O . GLN A 1 200 ? 17.762 15.541 0.258 1.00 93.38 200 GLN A O 1
ATOM 1604 N N . LEU A 1 201 ? 16.410 14.806 1.896 1.00 94.12 201 LEU A N 1
ATOM 1605 C CA . LEU A 1 201 ? 17.071 13.504 2.051 1.00 94.12 201 LEU A CA 1
ATOM 1606 C C . LEU A 1 201 ? 17.098 1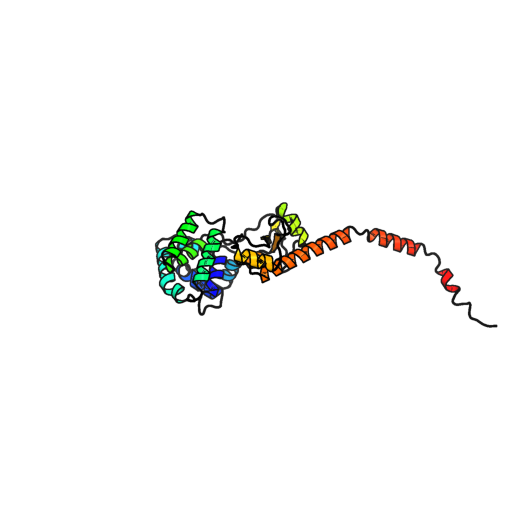2.708 0.737 1.00 94.12 201 LEU A C 1
ATOM 1608 O O . LEU A 1 201 ? 18.128 12.132 0.389 1.00 94.12 201 LEU A O 1
ATOM 1612 N N . PHE A 1 202 ? 15.995 12.699 -0.018 1.00 94.44 202 PHE A N 1
ATOM 1613 C CA . PHE A 1 202 ? 15.937 12.007 -1.310 1.00 94.44 202 PHE A CA 1
ATOM 1614 C C . PHE A 1 202 ? 16.800 12.708 -2.368 1.00 94.44 202 PHE A C 1
ATOM 1616 O O . PHE A 1 202 ? 17.552 12.046 -3.084 1.00 94.44 202 PHE A O 1
ATOM 1623 N N . LYS A 1 203 ? 16.737 14.045 -2.444 1.00 94.56 203 LYS A N 1
ATOM 1624 C CA . LYS A 1 203 ? 17.541 14.854 -3.381 1.00 94.56 203 LYS A CA 1
ATOM 1625 C C . LYS A 1 203 ? 19.044 14.726 -3.120 1.00 94.56 203 LYS A C 1
ATOM 1627 O O . LYS A 1 203 ? 19.810 14.669 -4.079 1.00 94.56 203 LYS A O 1
ATOM 1632 N N . ASP A 1 204 ? 19.447 14.662 -1.852 1.00 95.19 204 ASP A N 1
ATOM 1633 C CA . ASP A 1 204 ? 20.843 14.488 -1.436 1.00 95.19 204 ASP A CA 1
ATOM 1634 C C . ASP A 1 204 ? 21.366 13.084 -1.756 1.00 95.19 204 ASP A C 1
ATOM 1636 O O . ASP A 1 204 ? 22.551 12.917 -2.043 1.00 95.19 204 ASP A O 1
ATOM 1640 N N . ALA A 1 205 ? 20.491 12.074 -1.727 1.00 94.19 205 ALA A N 1
ATOM 1641 C CA . ALA A 1 205 ? 20.847 10.708 -2.085 1.00 94.19 205 ALA A CA 1
ATOM 1642 C C . ALA A 1 205 ? 21.090 10.559 -3.593 1.00 94.19 205 ALA A C 1
ATOM 1644 O O . ALA A 1 205 ? 22.175 10.146 -4.000 1.00 94.19 205 ALA A O 1
ATOM 1645 N N . ILE A 1 206 ? 20.084 10.882 -4.412 1.00 94.31 206 ILE A N 1
ATOM 1646 C CA . ILE A 1 206 ? 20.182 10.933 -5.876 1.00 94.31 206 ILE A CA 1
ATOM 1647 C C . ILE A 1 206 ? 19.275 12.071 -6.369 1.00 94.31 206 ILE A C 1
ATOM 1649 O O . ILE A 1 206 ? 18.059 12.004 -6.160 1.00 94.31 206 ILE A O 1
ATOM 1653 N N . PRO A 1 207 ? 19.814 13.089 -7.066 1.00 94.06 207 PRO A N 1
ATOM 1654 C CA . PRO A 1 207 ? 18.999 14.166 -7.610 1.00 94.06 207 PRO A CA 1
ATOM 1655 C C . PRO A 1 207 ? 17.945 13.632 -8.593 1.00 94.06 207 PRO A C 1
ATOM 1657 O O . PRO A 1 207 ? 18.302 12.901 -9.522 1.00 94.06 207 PRO A O 1
ATOM 1660 N N . PRO A 1 208 ? 16.659 13.992 -8.432 1.00 94.06 208 PRO A N 1
ATOM 1661 C CA . PRO A 1 208 ? 15.633 13.591 -9.383 1.00 94.06 208 PRO A CA 1
ATOM 1662 C C . PRO A 1 208 ? 15.782 14.347 -10.716 1.00 94.06 208 PRO A C 1
ATOM 1664 O O . PRO A 1 208 ? 16.446 15.390 -10.776 1.00 94.06 208 PRO A O 1
ATOM 1667 N N . PRO A 1 209 ? 15.120 13.878 -11.789 1.00 92.81 209 PRO A N 1
ATOM 1668 C CA . PRO A 1 209 ? 15.027 14.617 -13.043 1.00 92.81 209 PRO A CA 1
ATOM 1669 C C . PRO A 1 209 ? 14.456 16.027 -12.842 1.00 92.81 209 PRO A C 1
ATOM 1671 O O . PRO A 1 209 ? 13.619 16.261 -11.971 1.00 92.81 209 PRO A O 1
ATOM 1674 N N . SER A 1 210 ? 14.855 16.969 -13.701 1.00 91.56 210 SER A N 1
ATOM 1675 C CA . SER A 1 210 ? 14.402 18.368 -13.625 1.00 91.56 210 SER A CA 1
ATOM 1676 C C . SER A 1 210 ? 12.885 18.523 -13.769 1.00 91.56 210 SER A C 1
ATOM 1678 O O . SER A 1 210 ? 12.299 19.431 -13.181 1.00 91.56 210 SER A O 1
ATOM 1680 N N . ASN A 1 211 ? 12.245 17.634 -14.533 1.00 93.56 211 ASN A N 1
ATOM 1681 C CA . ASN A 1 211 ? 10.797 17.562 -14.677 1.00 93.56 211 ASN A CA 1
ATOM 1682 C C . ASN A 1 211 ? 10.264 16.259 -14.062 1.00 93.56 211 ASN A C 1
ATOM 1684 O O . ASN A 1 211 ? 10.385 15.191 -14.666 1.00 93.56 211 ASN A O 1
ATOM 1688 N N . LEU A 1 212 ? 9.615 16.359 -12.900 1.00 92.56 212 LEU A N 1
ATOM 1689 C CA . LEU A 1 212 ? 9.057 15.212 -12.170 1.00 92.56 212 LEU A CA 1
ATOM 1690 C C . LEU A 1 212 ? 7.876 14.532 -12.883 1.00 92.56 212 LEU A C 1
ATOM 1692 O O . LEU A 1 212 ? 7.558 13.385 -12.573 1.00 92.56 212 LEU A O 1
ATOM 1696 N N . GLU A 1 213 ? 7.252 15.195 -13.860 1.00 91.94 213 GLU A N 1
ATOM 1697 C CA . GLU A 1 213 ? 6.168 14.614 -14.664 1.00 91.94 213 GLU A CA 1
ATOM 1698 C C . GLU A 1 213 ? 6.667 13.931 -15.943 1.00 91.94 213 GLU A C 1
ATOM 1700 O O . GLU A 1 213 ? 5.889 13.280 -16.650 1.00 91.94 213 GLU A O 1
ATOM 1705 N N . SER A 1 214 ? 7.960 14.059 -16.246 1.00 94.62 214 SER A N 1
ATOM 1706 C CA . SER A 1 214 ? 8.576 13.397 -17.394 1.00 94.62 214 SER A CA 1
ATOM 1707 C C . SER A 1 214 ? 8.639 11.879 -17.214 1.00 94.62 214 SER A C 1
ATOM 1709 O O . SER A 1 214 ? 8.556 11.351 -16.102 1.00 94.62 214 SER A O 1
ATOM 1711 N N . ASN A 1 215 ? 8.824 11.164 -18.324 1.00 94.44 215 ASN A N 1
ATOM 1712 C CA . ASN A 1 215 ? 9.027 9.717 -18.294 1.00 94.44 215 ASN A CA 1
ATOM 1713 C C . ASN A 1 215 ? 10.317 9.319 -17.570 1.00 94.44 215 ASN A C 1
ATOM 1715 O O . ASN A 1 215 ? 10.393 8.196 -17.087 1.00 94.44 215 ASN A O 1
ATOM 1719 N N . ASP A 1 216 ? 11.286 10.225 -17.427 1.00 94.12 216 ASP A N 1
ATOM 1720 C CA . ASP A 1 216 ? 12.534 9.966 -16.702 1.00 94.12 216 ASP A CA 1
ATOM 1721 C C . ASP A 1 216 ? 12.280 9.714 -15.211 1.00 94.12 216 ASP A C 1
ATOM 1723 O O . ASP A 1 216 ? 13.010 8.957 -14.581 1.00 94.12 216 ASP A O 1
ATOM 1727 N N . ASN A 1 217 ? 11.200 10.281 -14.661 1.00 95.44 217 ASN A N 1
ATOM 1728 C CA . ASN A 1 217 ? 10.761 10.047 -13.286 1.00 95.44 217 ASN A CA 1
ATOM 1729 C C . ASN A 1 217 ? 9.702 8.931 -13.174 1.00 95.44 217 ASN A C 1
ATOM 1731 O O . ASN A 1 217 ? 9.049 8.798 -12.141 1.00 95.44 217 ASN A O 1
ATOM 1735 N N . LYS A 1 218 ? 9.470 8.146 -14.233 1.00 96.19 218 LYS A N 1
ATOM 1736 C CA . LYS A 1 218 ? 8.436 7.101 -14.264 1.00 96.19 218 LYS A CA 1
ATOM 1737 C C . LYS A 1 218 ? 9.028 5.744 -14.612 1.00 96.19 218 LYS A C 1
ATOM 1739 O O . LYS A 1 218 ? 9.882 5.638 -15.491 1.00 96.19 218 LYS A O 1
ATOM 1744 N N . LEU A 1 219 ? 8.528 4.693 -13.965 1.00 96.00 219 LEU A N 1
ATOM 1745 C CA . LEU A 1 219 ? 8.957 3.317 -14.218 1.00 96.00 219 LEU A CA 1
ATOM 1746 C C . LEU A 1 219 ? 7.762 2.363 -14.242 1.00 96.00 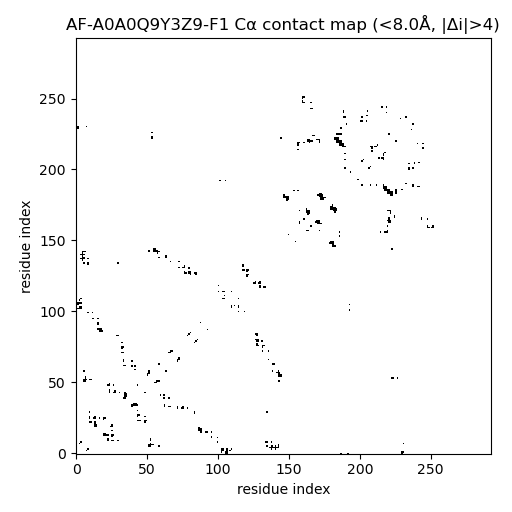219 LEU A C 1
ATOM 1748 O O . LEU A 1 219 ? 6.883 2.427 -13.382 1.00 96.00 219 LEU A O 1
ATOM 1752 N N . ALA A 1 220 ? 7.740 1.461 -15.223 1.00 96.69 220 ALA A N 1
ATOM 1753 C CA . ALA A 1 220 ? 6.742 0.404 -15.301 1.00 96.69 220 ALA A CA 1
ATOM 1754 C C . ALA A 1 220 ? 7.185 -0.806 -14.462 1.00 96.69 220 ALA A C 1
ATOM 1756 O O . ALA A 1 220 ? 8.206 -1.434 -14.744 1.00 96.69 220 ALA A O 1
ATOM 1757 N N . LEU A 1 221 ? 6.400 -1.155 -13.442 1.00 96.12 221 LEU A N 1
ATOM 1758 C CA . LEU A 1 221 ? 6.653 -2.294 -12.555 1.00 96.12 221 LEU A CA 1
ATOM 1759 C C . LEU A 1 221 ? 5.447 -3.225 -12.520 1.00 96.12 221 LEU A C 1
ATOM 1761 O O . LEU A 1 221 ? 4.312 -2.786 -12.681 1.00 96.12 221 LEU A O 1
ATOM 1765 N N . CYS A 1 222 ? 5.668 -4.514 -12.249 1.00 95.00 222 CYS A N 1
ATOM 1766 C CA . CYS A 1 222 ? 4.548 -5.415 -11.979 1.00 95.00 222 CYS A CA 1
ATOM 1767 C C . CYS A 1 222 ? 3.817 -4.992 -10.695 1.00 95.00 222 CYS A C 1
ATOM 1769 O O . CYS A 1 222 ? 4.421 -4.371 -9.821 1.00 95.00 222 CYS A O 1
ATOM 1771 N N . ASN A 1 223 ? 2.547 -5.379 -10.554 1.00 91.25 223 ASN A N 1
ATOM 1772 C CA . ASN A 1 223 ? 1.714 -4.977 -9.409 1.00 91.25 223 ASN A CA 1
ATOM 1773 C C . ASN A 1 223 ? 2.353 -5.278 -8.038 1.00 91.25 223 ASN A C 1
ATOM 1775 O O . ASN A 1 223 ? 2.208 -4.492 -7.108 1.00 91.25 223 ASN A O 1
ATOM 1779 N N . ASP A 1 224 ? 3.076 -6.398 -7.908 1.00 89.81 224 ASP A N 1
ATOM 1780 C CA . ASP A 1 224 ? 3.749 -6.759 -6.653 1.00 89.81 224 ASP A CA 1
ATOM 1781 C C . ASP A 1 224 ? 4.885 -5.773 -6.320 1.00 89.81 224 ASP A C 1
ATOM 1783 O O . ASP A 1 224 ? 4.954 -5.256 -5.206 1.00 89.81 224 ASP A O 1
ATOM 1787 N N . CYS A 1 225 ? 5.771 -5.503 -7.288 1.00 92.25 225 CYS A N 1
ATOM 1788 C CA . CYS A 1 225 ? 6.910 -4.599 -7.109 1.00 92.25 225 CYS A CA 1
ATOM 1789 C C . CYS A 1 225 ? 6.449 -3.145 -6.954 1.00 92.25 225 CYS A C 1
ATOM 1791 O O . CYS A 1 225 ? 6.970 -2.439 -6.095 1.00 92.25 225 CYS A O 1
ATOM 1793 N N . SER A 1 226 ? 5.443 -2.712 -7.727 1.00 91.19 226 SER A N 1
ATOM 1794 C CA . SER A 1 226 ? 4.894 -1.356 -7.614 1.00 91.19 226 SER A CA 1
ATOM 1795 C C . SER A 1 226 ? 4.281 -1.122 -6.238 1.00 91.19 226 SER A C 1
ATOM 1797 O O . SER A 1 226 ? 4.500 -0.073 -5.640 1.00 91.19 226 SER A O 1
ATOM 1799 N N . HIS A 1 227 ? 3.546 -2.105 -5.712 1.00 86.50 227 HIS A N 1
ATOM 1800 C CA . HIS A 1 227 ? 2.916 -2.011 -4.403 1.00 86.50 227 HIS A CA 1
ATOM 1801 C C . HIS A 1 227 ? 3.918 -2.120 -3.249 1.00 86.50 227 HIS A C 1
ATOM 1803 O O . HIS A 1 227 ? 3.677 -1.545 -2.191 1.00 86.50 227 HIS A O 1
ATOM 1809 N N . SER A 1 228 ? 5.022 -2.855 -3.422 1.00 85.38 228 SER A N 1
ATOM 1810 C CA . SER A 1 228 ? 6.116 -2.845 -2.444 1.00 85.38 228 SER A CA 1
ATOM 1811 C C . SER A 1 228 ? 6.686 -1.437 -2.315 1.00 85.38 228 SER A C 1
ATOM 1813 O O . SER A 1 228 ? 6.645 -0.873 -1.230 1.00 85.38 228 SER A O 1
ATOM 1815 N N . TYR A 1 229 ? 7.075 -0.853 -3.449 1.00 87.25 229 TYR A N 1
ATOM 1816 C CA . TYR A 1 229 ? 7.676 0.472 -3.511 1.00 87.25 229 TYR A CA 1
ATOM 1817 C C . TYR A 1 229 ? 6.724 1.590 -3.055 1.00 87.25 229 TYR A C 1
ATOM 1819 O O . TYR A 1 229 ? 7.082 2.455 -2.270 1.00 87.25 229 TYR A O 1
ATOM 1827 N N . SER A 1 230 ? 5.469 1.566 -3.513 1.00 78.62 230 SER A N 1
ATOM 1828 C CA . SER A 1 230 ? 4.507 2.652 -3.252 1.00 78.62 230 SER A CA 1
ATOM 1829 C C . SER A 1 230 ? 3.931 2.647 -1.831 1.00 78.62 230 SER A C 1
ATOM 1831 O O . SER A 1 230 ? 3.121 3.517 -1.516 1.00 78.62 230 SER A O 1
ATOM 1833 N N . PHE A 1 231 ? 4.250 1.650 -0.999 1.00 74.00 231 PHE A N 1
ATOM 1834 C CA . PHE A 1 231 ? 3.693 1.550 0.350 1.00 74.00 231 PHE A CA 1
ATOM 1835 C C . PHE A 1 231 ? 4.257 2.652 1.252 1.00 74.00 231 PHE A C 1
ATOM 1837 O O . PHE A 1 231 ? 3.470 3.439 1.765 1.00 74.00 231 PHE A O 1
ATOM 1844 N N . LEU A 1 232 ? 5.587 2.726 1.370 1.00 73.44 232 LEU A N 1
ATOM 1845 C CA . LEU A 1 232 ? 6.354 3.779 2.040 1.00 73.44 232 LEU A CA 1
ATOM 1846 C C . LEU A 1 232 ? 7.774 3.768 1.457 1.00 73.44 232 LEU A C 1
ATOM 1848 O O . LEU A 1 232 ? 8.604 3.018 1.967 1.00 73.44 232 LEU A O 1
ATOM 1852 N N . PRO A 1 233 ? 8.052 4.532 0.385 1.00 75.94 233 PRO A N 1
ATOM 1853 C CA . PRO A 1 233 ? 9.369 4.509 -0.232 1.00 75.94 233 PRO A CA 1
ATOM 1854 C C . PRO A 1 233 ? 10.425 4.969 0.770 1.00 75.94 233 PRO A C 1
ATOM 1856 O O . PRO A 1 233 ? 10.330 6.081 1.296 1.00 75.94 233 PRO A O 1
ATOM 1859 N N . ASP A 1 234 ? 11.441 4.147 1.005 1.00 86.31 234 ASP A N 1
ATOM 1860 C CA . ASP A 1 234 ? 12.648 4.582 1.699 1.00 86.31 234 ASP A CA 1
ATOM 1861 C C . ASP A 1 234 ? 13.725 5.062 0.706 1.00 86.31 234 ASP A C 1
ATOM 1863 O O . ASP A 1 234 ? 13.607 4.931 -0.518 1.00 86.31 234 ASP A O 1
ATOM 1867 N N . VAL A 1 235 ? 14.780 5.686 1.233 1.00 91.12 235 VAL A N 1
ATOM 1868 C CA . VAL A 1 235 ? 15.853 6.268 0.413 1.00 91.12 235 VAL A CA 1
ATOM 1869 C C . VAL A 1 235 ? 16.617 5.198 -0.375 1.00 91.12 235 VAL A C 1
ATOM 1871 O O . VAL A 1 235 ? 17.079 5.474 -1.482 1.00 91.12 235 VAL A O 1
ATOM 1874 N N . ASP A 1 236 ? 16.762 3.987 0.157 1.00 91.75 236 ASP A N 1
ATOM 1875 C CA . ASP A 1 236 ? 17.485 2.905 -0.508 1.00 91.75 236 ASP A CA 1
ATOM 1876 C C . ASP A 1 236 ? 16.621 2.233 -1.584 1.00 91.75 236 ASP A C 1
ATOM 1878 O O . ASP A 1 236 ? 17.110 1.961 -2.683 1.00 91.75 236 ASP A O 1
ATOM 1882 N N . GLU A 1 237 ? 15.320 2.068 -1.342 1.00 90.88 237 GLU A N 1
ATOM 1883 C CA . GLU A 1 237 ? 14.350 1.675 -2.365 1.00 90.88 237 GLU A CA 1
ATOM 1884 C C . GLU A 1 237 ? 14.281 2.702 -3.504 1.00 90.88 237 GLU A C 1
ATOM 1886 O O . GLU A 1 237 ? 14.229 2.324 -4.677 1.00 90.88 237 GLU A O 1
ATOM 1891 N N . TYR A 1 238 ? 14.329 4.002 -3.193 1.00 94.12 238 TYR A N 1
ATOM 1892 C CA . TYR A 1 238 ? 14.408 5.061 -4.203 1.00 94.12 238 TYR A CA 1
ATOM 1893 C C . TYR A 1 238 ? 15.664 4.945 -5.071 1.00 94.12 238 TYR A C 1
ATOM 1895 O O . TYR A 1 238 ? 15.554 4.987 -6.299 1.00 94.12 238 TYR A O 1
ATOM 1903 N N . LYS A 1 239 ? 16.841 4.734 -4.464 1.00 94.38 239 LYS A N 1
ATOM 1904 C CA . LYS A 1 239 ? 18.087 4.509 -5.218 1.00 94.38 239 LYS A CA 1
ATOM 1905 C C . LYS A 1 239 ? 17.961 3.312 -6.149 1.00 94.38 239 LYS A C 1
ATOM 1907 O O . LYS A 1 239 ? 18.280 3.423 -7.328 1.00 94.38 239 LYS A O 1
ATOM 1912 N N . LEU A 1 240 ? 17.412 2.206 -5.647 1.00 94.19 240 LEU A N 1
ATOM 1913 C CA . LEU A 1 240 ? 17.181 1.017 -6.456 1.00 94.19 240 LEU A CA 1
ATOM 1914 C C . LEU A 1 240 ? 16.283 1.322 -7.664 1.00 94.19 240 LEU A C 1
ATOM 1916 O O . LEU A 1 240 ? 16.577 0.876 -8.770 1.00 94.19 240 LEU A O 1
ATOM 1920 N N . MET A 1 241 ? 15.203 2.089 -7.490 1.00 95.38 241 MET A N 1
ATOM 1921 C CA . MET A 1 241 ? 14.332 2.462 -8.611 1.00 95.38 241 MET A CA 1
ATOM 1922 C C . MET A 1 241 ? 15.039 3.368 -9.630 1.00 95.38 241 MET A C 1
ATOM 1924 O O . MET A 1 241 ? 14.843 3.187 -10.834 1.00 95.38 241 MET A O 1
ATOM 1928 N N . MET A 1 242 ? 15.881 4.301 -9.175 1.00 95.69 242 MET A N 1
ATOM 1929 C CA . MET A 1 242 ? 16.700 5.155 -10.049 1.00 95.69 242 MET A CA 1
ATOM 1930 C C . MET A 1 242 ? 17.731 4.346 -10.848 1.00 95.69 242 MET A C 1
ATOM 1932 O O . MET A 1 242 ? 17.919 4.592 -12.044 1.00 95.69 242 MET A O 1
ATOM 1936 N N . ASP A 1 243 ? 18.352 3.348 -10.222 1.00 95.88 243 ASP A N 1
ATOM 1937 C CA . ASP A 1 243 ? 19.301 2.447 -10.879 1.00 95.88 243 ASP A CA 1
ATOM 1938 C C . ASP A 1 243 ? 18.598 1.591 -11.940 1.00 95.88 243 ASP A C 1
ATOM 1940 O O . ASP A 1 243 ? 19.020 1.564 -13.098 1.00 95.88 243 ASP A O 1
ATOM 1944 N N . LEU A 1 244 ? 17.461 0.975 -11.591 1.00 96.75 244 LEU A N 1
ATOM 1945 C CA . LEU A 1 244 ? 16.654 0.189 -12.532 1.00 96.75 244 LEU A CA 1
ATOM 1946 C C . LEU A 1 244 ? 16.200 1.023 -13.736 1.00 96.75 244 LEU A C 1
ATOM 1948 O O . LEU A 1 244 ? 16.217 0.539 -14.869 1.00 96.75 244 LEU A O 1
ATOM 1952 N N . LYS A 1 245 ? 15.809 2.281 -13.505 1.00 96.75 245 LYS A N 1
ATOM 1953 C CA . LYS A 1 245 ? 15.439 3.219 -14.569 1.00 96.75 245 LYS A CA 1
ATOM 1954 C C . LYS A 1 245 ? 16.620 3.529 -15.486 1.00 96.75 245 LYS A C 1
ATOM 1956 O O . LYS A 1 245 ? 16.489 3.468 -16.708 1.00 96.75 245 LYS A O 1
ATOM 1961 N N . SER A 1 246 ? 17.777 3.826 -14.903 1.00 94.75 246 SER A N 1
ATOM 1962 C CA . SER A 1 246 ? 19.002 4.133 -15.649 1.00 94.75 246 SER A CA 1
ATOM 1963 C C . SER A 1 246 ? 19.453 2.949 -16.507 1.00 94.75 246 SER A C 1
ATOM 1965 O O . SER A 1 246 ? 19.815 3.117 -17.675 1.00 94.75 246 SER A O 1
ATOM 1967 N N . ASP A 1 247 ? 19.364 1.736 -15.962 1.00 95.06 247 ASP A N 1
ATOM 1968 C CA . ASP A 1 247 ? 19.671 0.502 -16.679 1.00 95.06 247 ASP A CA 1
ATOM 1969 C C . ASP A 1 247 ? 18.705 0.252 -17.846 1.00 95.06 247 ASP A C 1
ATOM 1971 O O . ASP A 1 247 ? 19.152 -0.112 -18.940 1.00 95.06 247 ASP A O 1
ATOM 1975 N N . ALA A 1 248 ? 17.405 0.494 -17.652 1.00 94.12 248 ALA A N 1
ATOM 1976 C CA . ALA A 1 248 ? 16.389 0.349 -18.695 1.00 94.12 248 ALA A CA 1
ATOM 1977 C C . ALA A 1 248 ? 16.602 1.342 -19.855 1.00 94.12 248 ALA A C 1
ATOM 1979 O O . ALA A 1 248 ? 16.598 0.948 -21.028 1.00 94.12 248 ALA A O 1
ATOM 1980 N N . ILE A 1 249 ? 16.897 2.611 -19.541 1.00 92.75 249 ILE A N 1
ATOM 1981 C CA . ILE A 1 249 ? 17.251 3.631 -20.541 1.00 92.75 249 ILE A CA 1
ATOM 1982 C C . ILE A 1 249 ? 18.498 3.200 -21.324 1.00 92.75 249 ILE A C 1
ATOM 1984 O O . ILE A 1 249 ? 18.481 3.185 -22.557 1.00 92.75 249 ILE A O 1
ATOM 1988 N N . ARG A 1 250 ? 19.574 2.806 -20.629 1.00 93.31 250 ARG A N 1
ATOM 1989 C CA . ARG A 1 250 ? 20.833 2.389 -21.268 1.00 93.31 250 ARG A CA 1
ATOM 1990 C C . ARG A 1 250 ? 20.633 1.174 -22.171 1.00 93.31 250 ARG A C 1
ATOM 1992 O O . ARG A 1 250 ? 21.194 1.122 -23.267 1.00 93.31 250 ARG A O 1
ATOM 1999 N N . SER A 1 251 ? 19.842 0.198 -21.726 1.00 89.81 251 SER A N 1
ATOM 2000 C CA . SER A 1 25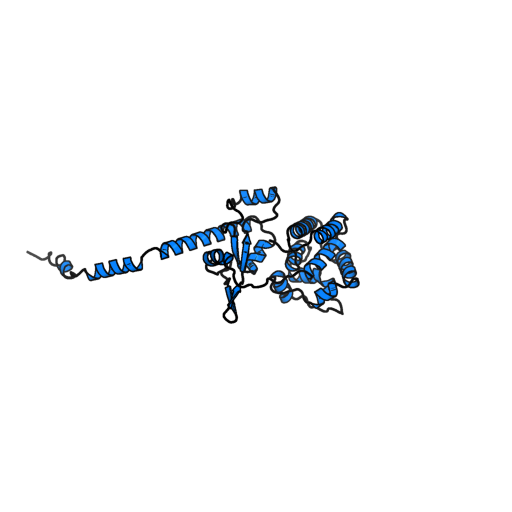1 ? 19.517 -0.994 -22.513 1.00 89.81 251 SER A CA 1
ATOM 2001 C C . SER A 1 251 ? 18.770 -0.626 -23.796 1.00 89.81 251 SER A C 1
ATOM 2003 O O . SER A 1 251 ? 19.150 -1.071 -24.880 1.00 89.81 251 SER A O 1
ATOM 2005 N N . THR A 1 252 ? 17.783 0.267 -23.692 1.00 87.81 252 THR A N 1
ATOM 2006 C CA . THR A 1 252 ? 17.007 0.753 -24.839 1.00 87.81 252 THR A CA 1
ATOM 2007 C C . THR A 1 252 ? 17.889 1.497 -25.838 1.00 87.81 252 THR A C 1
ATOM 2009 O O . THR A 1 252 ? 17.891 1.153 -27.017 1.00 87.81 252 THR A O 1
ATOM 2012 N N . GLN A 1 253 ? 18.714 2.440 -25.373 1.00 88.94 253 GLN A N 1
ATOM 2013 C CA . GLN A 1 253 ? 19.658 3.177 -26.223 1.00 88.94 253 GLN A CA 1
ATOM 2014 C C . GLN A 1 253 ? 20.652 2.246 -26.925 1.00 88.94 253 GLN A C 1
ATOM 2016 O O . GLN A 1 253 ? 20.949 2.421 -28.105 1.00 88.94 253 GLN A O 1
ATOM 2021 N N . THR A 1 254 ? 21.144 1.226 -26.216 1.00 87.88 254 THR A N 1
ATOM 2022 C CA . THR A 1 254 ? 22.046 0.218 -26.789 1.00 87.88 254 THR A CA 1
ATOM 2023 C C . THR A 1 254 ? 21.340 -0.598 -27.869 1.00 87.88 254 THR A C 1
ATOM 2025 O O . THR A 1 254 ? 21.904 -0.820 -28.937 1.00 87.88 254 THR A O 1
ATOM 2028 N N . SER A 1 255 ? 20.096 -1.019 -27.627 1.00 85.12 255 SER A N 1
ATOM 2029 C CA . SER A 1 255 ? 19.299 -1.764 -28.604 1.00 85.12 255 SER A CA 1
ATOM 2030 C C . SER A 1 255 ? 18.983 -0.928 -29.845 1.00 85.12 255 SER A C 1
ATOM 2032 O O . SER A 1 255 ? 19.086 -1.437 -30.960 1.00 85.12 255 SER A O 1
ATOM 2034 N N . GLU A 1 256 ? 18.659 0.354 -29.676 1.00 85.81 256 GLU A N 1
ATOM 2035 C CA . GLU A 1 256 ? 18.415 1.284 -30.782 1.00 85.81 256 GLU A CA 1
ATOM 2036 C C . GLU A 1 256 ? 19.694 1.547 -31.584 1.00 85.81 256 GLU A C 1
ATOM 2038 O O . GLU A 1 256 ? 19.665 1.472 -32.812 1.00 85.81 256 GLU A O 1
ATOM 2043 N N . TYR A 1 257 ? 20.832 1.748 -30.909 1.00 85.94 257 TYR A N 1
ATOM 2044 C CA . TYR A 1 257 ? 22.138 1.852 -31.558 1.00 85.94 257 TYR A CA 1
ATOM 2045 C C . TYR A 1 257 ? 22.457 0.598 -32.380 1.00 85.94 257 TYR A C 1
ATOM 2047 O O . TYR A 1 257 ? 22.714 0.718 -33.575 1.00 85.94 257 TYR A O 1
ATOM 2055 N N . ILE A 1 258 ? 22.358 -0.599 -31.789 1.00 83.25 258 ILE A N 1
ATOM 2056 C CA . ILE A 1 258 ? 22.576 -1.877 -32.491 1.00 83.25 258 ILE A CA 1
ATOM 2057 C C . ILE A 1 258 ? 21.628 -2.019 -33.686 1.00 83.25 258 ILE A C 1
ATOM 2059 O O . ILE A 1 258 ? 22.073 -2.401 -34.761 1.00 83.25 258 ILE A O 1
ATOM 2063 N N . SER A 1 259 ? 20.347 -1.675 -33.526 1.00 80.94 259 SER A N 1
ATOM 2064 C CA . SER A 1 259 ? 19.355 -1.761 -34.609 1.00 80.94 259 SER A CA 1
ATOM 2065 C C . SER A 1 259 ? 19.643 -0.779 -35.747 1.00 80.94 259 SER A C 1
ATOM 2067 O O . SER A 1 259 ? 19.283 -1.038 -36.889 1.00 80.94 259 SER A O 1
ATOM 2069 N N . SER A 1 260 ? 20.284 0.355 -35.449 1.00 80.56 260 SER A N 1
ATOM 2070 C CA . SER A 1 260 ? 20.726 1.322 -36.460 1.00 80.56 260 SER A CA 1
ATOM 2071 C C . SER A 1 260 ? 22.046 0.949 -37.137 1.00 80.56 260 SER A C 1
ATOM 2073 O O . SER A 1 260 ? 22.413 1.549 -38.148 1.00 80.56 260 SER A O 1
ATOM 2075 N N . MET A 1 261 ? 22.789 -0.015 -36.586 1.00 79.62 261 MET A N 1
ATOM 2076 C CA . MET A 1 261 ? 23.997 -0.509 -37.225 1.00 79.62 261 MET A CA 1
ATOM 2077 C C . MET A 1 261 ? 23.597 -1.438 -38.367 1.00 79.62 261 MET A C 1
ATOM 2079 O O . MET A 1 261 ? 22.967 -2.467 -38.145 1.00 79.62 261 MET A O 1
ATOM 2083 N N . ASP A 1 262 ? 24.039 -1.117 -39.580 1.00 73.19 262 ASP A N 1
ATOM 2084 C CA . ASP A 1 262 ? 23.829 -1.965 -40.754 1.00 73.19 262 ASP A CA 1
ATOM 2085 C C . ASP A 1 262 ? 24.809 -3.153 -40.762 1.00 73.19 262 ASP A C 1
ATOM 2087 O O . ASP A 1 262 ? 25.734 -3.265 -41.571 1.00 73.19 262 ASP A O 1
ATOM 2091 N N . ILE A 1 263 ? 24.698 -3.989 -39.728 1.00 74.31 263 ILE A N 1
ATOM 2092 C CA . ILE A 1 263 ? 25.558 -5.156 -39.518 1.00 74.31 263 ILE A CA 1
ATOM 2093 C C . ILE A 1 263 ? 25.344 -6.149 -40.661 1.00 74.31 263 ILE A C 1
ATOM 2095 O O . ILE A 1 263 ? 26.297 -6.772 -41.116 1.00 74.31 263 ILE A O 1
ATOM 2099 N N . GLU A 1 264 ? 24.117 -6.255 -41.163 1.00 73.19 264 GLU A N 1
ATOM 2100 C CA . GLU A 1 264 ? 23.744 -7.139 -42.264 1.00 73.19 264 GLU A CA 1
ATOM 2101 C C . GLU A 1 264 ? 24.415 -6.707 -43.571 1.00 73.19 264 GLU A C 1
ATOM 2103 O O . GLU A 1 264 ? 25.044 -7.541 -44.234 1.00 73.19 264 GLU A O 1
ATOM 2108 N N . GLN A 1 265 ? 24.395 -5.409 -43.901 1.00 74.06 265 GLN A N 1
ATOM 2109 C CA . GLN A 1 265 ? 25.131 -4.906 -45.057 1.00 74.06 265 GLN A CA 1
ATOM 2110 C C . GLN A 1 265 ? 26.642 -5.080 -44.877 1.00 74.06 265 GLN A C 1
ATOM 2112 O O . GLN A 1 265 ? 27.303 -5.574 -45.786 1.00 74.06 265 GLN A O 1
ATOM 2117 N N . LYS A 1 266 ? 27.201 -4.781 -43.698 1.00 76.38 266 LYS A N 1
ATOM 2118 C CA . LYS A 1 266 ? 28.644 -4.955 -43.444 1.00 76.38 266 LYS A CA 1
ATOM 2119 C C . LYS A 1 266 ? 29.099 -6.415 -43.507 1.00 76.38 266 LYS A C 1
ATOM 2121 O O . LYS A 1 266 ? 30.185 -6.692 -44.009 1.00 76.38 266 LYS A O 1
ATOM 2126 N N . ILE A 1 267 ? 28.297 -7.362 -43.016 1.00 78.19 267 ILE A N 1
ATOM 2127 C CA . ILE A 1 267 ? 28.583 -8.799 -43.150 1.00 78.19 267 ILE A CA 1
ATOM 2128 C C . ILE A 1 267 ? 28.540 -9.194 -44.625 1.00 78.19 267 ILE A C 1
ATOM 2130 O O . ILE A 1 267 ? 29.438 -9.893 -45.084 1.00 78.19 267 ILE A O 1
ATOM 2134 N N . THR A 1 268 ? 27.542 -8.717 -45.369 1.00 81.44 268 THR A N 1
ATOM 2135 C CA . THR A 1 268 ? 27.424 -8.978 -46.810 1.00 81.44 268 THR A CA 1
ATOM 2136 C C . THR A 1 268 ? 28.630 -8.421 -47.566 1.00 81.44 268 THR A C 1
ATOM 2138 O O . THR A 1 268 ? 29.233 -9.136 -48.354 1.00 81.44 268 THR A O 1
ATOM 2141 N N . GLU A 1 269 ? 29.070 -7.202 -47.250 1.00 85.06 269 GLU A N 1
ATOM 2142 C CA . GLU A 1 269 ? 30.275 -6.587 -47.817 1.00 85.06 269 GLU A CA 1
ATOM 2143 C C . GLU A 1 269 ? 31.541 -7.406 -47.526 1.00 85.06 269 GLU A C 1
ATOM 2145 O O . GLU A 1 269 ? 32.377 -7.584 -48.412 1.00 85.06 269 GLU A O 1
ATOM 2150 N N . VAL A 1 270 ? 31.685 -7.942 -46.309 1.00 83.94 270 VAL A N 1
ATOM 2151 C CA . VAL A 1 270 ? 32.815 -8.811 -45.938 1.00 83.94 270 VAL A CA 1
ATOM 2152 C C . VAL A 1 270 ? 32.743 -10.159 -46.655 1.00 83.94 270 VAL A C 1
ATOM 2154 O O . VAL A 1 270 ? 33.761 -10.629 -47.158 1.00 83.94 270 VAL A O 1
ATOM 2157 N N . VAL A 1 271 ? 31.567 -10.784 -46.733 1.00 83.06 271 VAL A N 1
ATOM 2158 C CA . VAL A 1 271 ? 31.367 -12.058 -47.443 1.00 83.06 271 VAL A CA 1
ATOM 2159 C C . VAL A 1 271 ? 31.634 -11.886 -48.937 1.00 83.06 271 VAL A C 1
ATOM 2161 O O . VAL A 1 271 ? 32.350 -12.697 -49.521 1.00 83.06 271 VAL A O 1
ATOM 2164 N N . ASP A 1 272 ? 31.152 -10.802 -49.540 1.00 83.38 272 ASP A N 1
ATOM 2165 C CA . ASP A 1 272 ? 31.426 -10.454 -50.933 1.00 83.38 272 ASP A CA 1
ATOM 2166 C C . ASP A 1 272 ? 32.912 -10.174 -51.158 1.00 83.38 272 ASP A C 1
ATOM 2168 O O . ASP A 1 272 ? 33.474 -10.582 -52.175 1.00 83.38 272 ASP A O 1
ATOM 2172 N N . ALA A 1 273 ? 33.574 -9.484 -50.225 1.00 82.75 273 ALA A N 1
ATOM 2173 C CA . ALA A 1 273 ? 35.011 -9.253 -50.290 1.00 82.75 273 ALA A CA 1
ATOM 2174 C C . ALA A 1 273 ? 35.796 -10.569 -50.207 1.00 82.75 273 ALA A C 1
ATOM 2176 O O . ALA A 1 273 ? 36.720 -10.754 -50.993 1.00 82.75 273 ALA A O 1
ATOM 2177 N N . LEU A 1 274 ? 35.405 -11.498 -49.327 1.00 80.56 274 LEU A N 1
ATOM 2178 C CA . LEU A 1 274 ? 36.000 -12.835 -49.215 1.00 80.56 274 LEU A CA 1
ATOM 2179 C C . LEU A 1 274 ? 35.752 -13.683 -50.469 1.00 80.56 274 LEU A C 1
ATOM 2181 O O . LEU A 1 274 ? 36.673 -14.339 -50.946 1.00 80.56 274 LEU A O 1
ATOM 2185 N N . GLY A 1 275 ? 34.545 -13.632 -51.035 1.00 77.62 275 GLY A N 1
ATOM 2186 C CA . GLY A 1 275 ? 34.200 -14.319 -52.282 1.00 77.62 275 GLY A CA 1
ATOM 2187 C C . GLY A 1 275 ? 34.953 -13.779 -53.502 1.00 77.62 275 GLY A C 1
ATOM 2188 O O . GLY A 1 275 ? 35.158 -14.509 -54.463 1.00 77.62 275 GLY A O 1
ATOM 2189 N N . LYS A 1 276 ? 35.410 -12.520 -53.452 1.00 77.19 276 LYS A N 1
ATOM 2190 C CA . LYS A 1 276 ? 36.264 -11.893 -54.477 1.00 77.19 276 LYS A CA 1
ATOM 2191 C C . LYS A 1 276 ? 37.753 -12.197 -54.303 1.00 77.19 276 LYS A C 1
ATOM 2193 O O . LYS A 1 276 ? 38.543 -11.817 -55.169 1.00 77.19 276 LYS A O 1
ATOM 2198 N N . ILE A 1 277 ? 38.160 -12.875 -53.227 1.00 72.69 277 ILE A N 1
ATOM 2199 C CA . ILE A 1 277 ? 39.523 -13.405 -53.092 1.00 72.69 277 ILE A CA 1
ATOM 2200 C C . ILE A 1 277 ? 39.629 -14.676 -53.945 1.00 72.69 277 ILE A C 1
ATOM 2202 O O . ILE A 1 277 ? 39.804 -15.789 -53.455 1.00 72.69 277 ILE A O 1
ATOM 2206 N N . ASP A 1 278 ? 39.583 -14.497 -55.261 1.00 62.00 278 ASP A N 1
ATOM 2207 C CA . ASP A 1 278 ? 40.048 -15.485 -56.228 1.00 62.00 278 ASP A CA 1
ATOM 2208 C C . ASP A 1 278 ? 41.573 -15.386 -56.324 1.00 62.00 278 ASP A C 1
ATOM 2210 O O . ASP A 1 278 ? 42.134 -14.853 -57.280 1.00 62.00 278 ASP A O 1
ATOM 2214 N N . ASN A 1 279 ? 42.270 -15.847 -55.279 1.00 59.41 279 ASN A N 1
ATOM 2215 C CA . ASN A 1 279 ? 43.646 -16.334 -55.404 1.00 59.41 279 ASN A CA 1
ATOM 2216 C C . ASN A 1 279 ? 44.129 -17.066 -54.143 1.00 59.41 279 ASN A C 1
ATOM 2218 O O . ASN A 1 279 ? 45.088 -16.667 -53.483 1.00 59.41 279 ASN A O 1
ATOM 2222 N N . LEU A 1 280 ? 43.544 -18.236 -53.879 1.00 53.41 280 LEU A N 1
ATOM 2223 C CA . LEU A 1 280 ? 44.223 -19.273 -53.087 1.00 53.41 280 LEU A CA 1
ATOM 2224 C C . LEU A 1 280 ? 45.504 -19.796 -53.779 1.00 53.41 280 LEU A C 1
ATOM 2226 O O . LEU A 1 280 ? 46.315 -20.465 -53.143 1.00 53.41 280 LEU A O 1
ATOM 2230 N N . ASN A 1 281 ? 45.745 -19.434 -55.047 1.00 53.06 281 ASN A N 1
ATOM 2231 C CA . ASN A 1 281 ? 46.924 -19.850 -55.811 1.00 53.06 281 ASN A CA 1
ATOM 2232 C C . ASN A 1 281 ? 48.187 -19.003 -55.554 1.00 53.06 281 ASN A C 1
ATOM 2234 O O . ASN A 1 281 ? 49.276 -19.429 -55.928 1.00 53.06 281 ASN A O 1
ATOM 2238 N N . ASN A 1 282 ? 48.097 -17.857 -54.863 1.00 51.12 282 ASN A N 1
ATOM 2239 C CA . ASN A 1 282 ? 49.278 -17.034 -54.543 1.00 51.12 282 ASN A CA 1
ATOM 2240 C C . ASN A 1 282 ? 49.906 -17.329 -53.167 1.00 51.12 282 ASN A C 1
ATOM 2242 O O . ASN A 1 282 ? 50.972 -16.800 -52.859 1.00 51.12 282 ASN A O 1
ATOM 2246 N N . LEU A 1 283 ? 49.324 -18.225 -52.361 1.00 48.97 283 LEU A N 1
ATOM 2247 C CA . LEU A 1 283 ? 49.954 -18.709 -51.122 1.00 48.97 283 LEU A CA 1
ATOM 2248 C C . LEU A 1 283 ? 51.017 -19.802 -51.365 1.00 48.97 283 LEU A C 1
ATOM 2250 O O . LEU A 1 283 ? 51.757 -20.149 -50.447 1.00 48.97 283 LEU A O 1
ATOM 2254 N N . GLN A 1 284 ? 51.157 -20.318 -52.595 1.00 47.34 284 GLN A N 1
ATOM 2255 C CA . GLN A 1 284 ? 52.166 -21.335 -52.932 1.00 47.34 284 GLN A CA 1
ATOM 2256 C C . GLN A 1 284 ? 53.565 -20.779 -53.251 1.00 47.34 284 GLN A C 1
ATOM 2258 O O . GLN A 1 284 ? 54.526 -21.549 -53.246 1.00 47.34 284 GLN A O 1
ATOM 2263 N N . GLN A 1 285 ? 53.740 -19.467 -53.453 1.00 47.91 285 GLN A N 1
ATOM 2264 C CA . GLN A 1 285 ? 55.072 -18.906 -53.745 1.00 47.91 285 GLN A CA 1
ATOM 2265 C C . GLN A 1 285 ? 55.964 -18.668 -52.515 1.00 47.91 285 GLN A C 1
ATOM 2267 O O . GLN A 1 285 ? 57.133 -18.333 -52.677 1.00 47.91 285 GLN A O 1
ATOM 2272 N N . LEU A 1 286 ? 55.479 -18.925 -51.295 1.00 47.59 286 LEU A N 1
ATOM 2273 C CA . LEU A 1 286 ? 56.305 -18.886 -50.077 1.00 47.59 286 LEU A CA 1
ATOM 2274 C C . LEU A 1 286 ? 56.674 -20.274 -49.522 1.00 47.59 286 LEU A C 1
ATOM 2276 O O . LEU A 1 286 ? 57.391 -20.349 -48.530 1.00 47.59 286 LEU A O 1
ATOM 2280 N N . ILE A 1 287 ? 56.248 -21.369 -50.170 1.00 46.09 287 ILE A N 1
ATOM 2281 C CA . ILE A 1 287 ? 56.557 -22.746 -49.727 1.00 46.09 287 ILE A CA 1
ATOM 2282 C C . ILE A 1 287 ? 57.626 -23.426 -50.610 1.00 46.09 287 ILE A C 1
ATOM 2284 O O . ILE A 1 287 ? 58.302 -24.337 -50.145 1.00 46.09 287 ILE A O 1
ATOM 2288 N N . PHE A 1 288 ? 57.878 -22.946 -51.837 1.00 47.50 288 PHE A N 1
ATOM 2289 C CA . PHE A 1 288 ? 58.848 -23.567 -52.764 1.00 47.50 288 PHE A CA 1
ATOM 2290 C C . PHE A 1 288 ? 60.111 -22.738 -53.075 1.00 47.50 288 PHE A C 1
ATOM 2292 O O . PHE A 1 288 ? 60.889 -23.113 -53.946 1.00 47.50 288 PHE A O 1
ATOM 2299 N N . GLY A 1 289 ? 60.370 -21.646 -52.348 1.00 43.81 289 GLY A N 1
ATOM 2300 C CA . GLY A 1 289 ? 61.594 -20.838 -52.502 1.00 43.81 289 GLY A CA 1
ATOM 2301 C C . GLY A 1 289 ? 62.807 -21.303 -51.680 1.00 43.81 289 GLY A C 1
ATOM 2302 O O . GLY A 1 289 ? 63.852 -20.662 -51.731 1.00 43.81 289 GLY A O 1
ATOM 2303 N N . GLY A 1 290 ? 62.682 -22.382 -50.902 1.00 47.91 290 GLY A N 1
ATOM 2304 C CA . GLY A 1 290 ? 63.764 -22.949 -50.093 1.00 47.91 290 GLY A CA 1
ATOM 2305 C 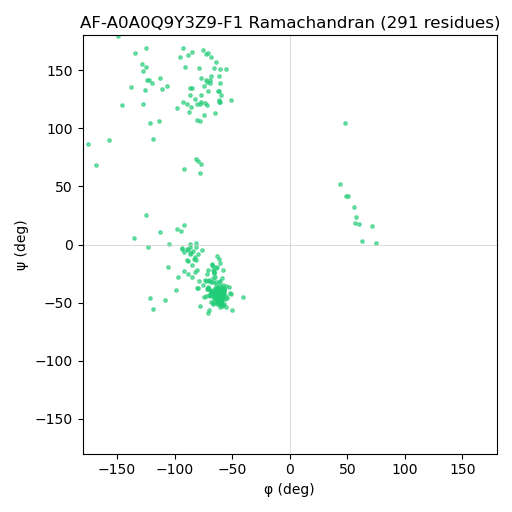C . GLY A 1 290 ? 64.082 -24.379 -50.515 1.00 47.91 290 GLY A C 1
ATOM 2306 O O . GLY A 1 290 ? 63.492 -25.317 -49.990 1.00 47.91 290 GLY A O 1
ATOM 2307 N N . GLY A 1 291 ? 65.012 -24.555 -51.456 1.00 42.53 291 GLY A N 1
ATOM 2308 C CA . GLY A 1 291 ? 65.446 -25.882 -51.889 1.00 42.53 291 GLY A CA 1
ATOM 2309 C C . GLY A 1 291 ? 66.605 -25.872 -52.887 1.00 42.53 291 GLY A C 1
ATOM 2310 O O . GLY A 1 291 ? 66.369 -25.934 -54.083 1.00 42.53 291 GLY A O 1
ATOM 2311 N N . PHE A 1 292 ? 67.826 -25.830 -52.344 1.00 40.09 292 PHE A N 1
ATOM 2312 C CA . PHE A 1 292 ? 69.089 -26.388 -52.861 1.00 40.09 292 PHE A CA 1
ATOM 2313 C C . PHE A 1 292 ? 69.505 -26.134 -54.327 1.00 40.09 292 PHE A C 1
ATOM 2315 O O . PHE A 1 292 ? 69.096 -26.844 -55.243 1.00 40.09 292 PHE A O 1
ATOM 2322 N N . ASN A 1 293 ? 70.476 -25.230 -54.504 1.00 39.81 293 ASN A N 1
ATOM 2323 C CA . ASN A 1 293 ? 71.871 -25.582 -54.830 1.00 39.81 293 ASN A CA 1
ATOM 2324 C C . ASN A 1 293 ? 72.803 -24.416 -54.489 1.00 39.81 293 ASN A C 1
ATOM 2326 O O . ASN A 1 293 ? 72.496 -23.283 -54.917 1.00 39.81 293 ASN A O 1
#

pLDDT: mean 90.02, std 11.69, range [39.81, 98.62]

Radius of gyration: 29.04 Å; Cα contacts (8 Å, |Δi|>4): 332; chains: 1; bounding box: 96×46×81 Å